Protein AF-A0A7Y8HSW9-F1 (afdb_monomer)

Foldseek 3Di:
DPDPQVLVVLLLVLLVLLLVLLVVLLVVLVVQPPDLLVLLLLLLLLLQLLLCCLPVPLLVVLCVCLDPPCCVVCVVPPVVGDDDPCSVVVSVSSSSNSSSVSSLLVVDPDPVVSVVVSNVVSVVSSVVSVVLVVVCVVPVSCNSVVSNVSSVVSNCCSVPPSVVSSVVSVCVVSSVNSSVVNVVVVVCSPVVDDPPPPDPPPPPPPPDD

Sequence (209 aa):
MDSLPASYISVVILAFLSGATTLIGVTLAIALGENPKGMAMGIGFSTGIMVLISLCEVVPESLRIAGLGATSLSAGLGSWTDSCPACPYIAIHNIPEEFAMAVPVVAIKNRALLFKAAILSGLAELAGDILGLMAVHLNPALNPFFMAFAAGTMVIVSFFELVPLARKYGRMGSFALGVAGSVLVYLTLHALIPHERSEIPWLFIPTAR

Solvent-accessible surface area (backbone atoms only — not comparable to full-atom values): 11178 Å² total; per-residue (Å²): 133,81,78,71,59,69,39,61,57,48,54,52,52,50,39,54,49,49,33,50,41,33,52,50,22,37,53,51,37,58,71,68,50,92,43,52,59,58,51,11,17,40,30,17,22,21,34,32,40,42,38,46,47,21,63,73,45,35,41,54,47,17,50,59,59,60,36,88,80,39,54,80,68,46,73,80,42,68,85,86,53,79,82,65,91,52,62,65,51,57,59,60,58,42,52,61,46,40,32,24,62,18,37,64,51,55,76,46,85,48,66,71,57,34,54,50,50,51,53,51,49,33,49,49,50,44,51,46,52,54,51,48,53,53,48,29,72,77,37,64,80,47,46,33,54,53,38,40,48,52,26,51,49,42,42,49,46,28,64,70,46,37,50,55,52,27,55,74,56,70,33,62,69,36,18,51,52,12,27,55,49,21,52,51,50,53,52,46,54,59,62,75,47,69,78,80,76,63,77,67,86,75,77,67,70,79,79,77,127

Mean predicted aligned error: 10.7 Å

Structure (mmCIF, N/CA/C/O backbone):
data_AF-A0A7Y8HSW9-F1
#
_entry.id   AF-A0A7Y8HSW9-F1
#
loop_
_atom_site.group_PDB
_atom_site.id
_atom_site.type_symbol
_atom_site.label_atom_id
_atom_site.label_alt_id
_atom_site.label_comp_id
_atom_site.label_asym_id
_atom_site.label_entity_id
_atom_site.label_seq_id
_atom_site.pdbx_PDB_ins_code
_atom_site.Cartn_x
_atom_site.Cartn_y
_atom_site.Cartn_z
_atom_site.occupancy
_atom_site.B_iso_or_equiv
_atom_site.auth_seq_id
_atom_site.auth_comp_id
_atom_site.auth_asym_id
_atom_site.auth_atom_id
_atom_site.pdbx_PDB_model_num
ATOM 1 N N . MET A 1 1 ? 32.300 14.548 -15.285 1.00 37.28 1 MET A N 1
ATOM 2 C CA . MET A 1 1 ? 31.260 14.195 -14.298 1.00 37.28 1 MET A CA 1
ATOM 3 C C . MET A 1 1 ? 30.023 13.931 -15.111 1.00 37.28 1 MET A C 1
ATOM 5 O O . MET A 1 1 ? 29.251 14.845 -15.371 1.00 37.28 1 MET A O 1
ATOM 9 N N . ASP A 1 2 ? 29.961 12.719 -15.644 1.00 36.94 2 ASP A N 1
ATOM 10 C CA . ASP A 1 2 ? 28.911 12.302 -16.557 1.00 36.94 2 ASP A CA 1
ATOM 11 C C . ASP A 1 2 ? 27.597 12.337 -15.785 1.00 36.94 2 ASP A C 1
ATOM 13 O O . ASP A 1 2 ? 27.491 11.788 -14.687 1.00 36.94 2 ASP A O 1
ATOM 17 N N . SER A 1 3 ? 26.645 13.106 -16.302 1.00 39.00 3 SER A N 1
ATOM 18 C CA . SER A 1 3 ? 25.326 13.275 -15.716 1.00 39.00 3 SER A CA 1
ATOM 19 C C . SER A 1 3 ? 24.698 11.901 -15.515 1.00 39.00 3 SER A C 1
ATOM 21 O O . SER A 1 3 ? 24.340 11.245 -16.495 1.00 39.00 3 SER A O 1
ATOM 23 N N . LEU A 1 4 ? 24.569 11.469 -14.256 1.00 44.47 4 LEU A N 1
ATOM 24 C CA . LEU A 1 4 ? 23.668 10.376 -13.900 1.00 44.47 4 LEU A CA 1
ATOM 25 C C . LEU A 1 4 ? 22.327 10.670 -14.589 1.00 44.47 4 LEU A C 1
ATOM 27 O O . LEU A 1 4 ? 21.855 11.809 -14.483 1.00 44.47 4 LEU A O 1
ATOM 31 N N . PRO A 1 5 ? 21.750 9.718 -15.342 1.00 56.69 5 PRO A N 1
ATOM 32 C CA . PRO A 1 5 ? 20.534 9.995 -16.088 1.00 56.69 5 PRO A CA 1
ATOM 33 C C . PRO A 1 5 ? 19.469 10.492 -15.107 1.00 56.69 5 PRO A C 1
ATOM 35 O O . PRO A 1 5 ? 19.365 9.984 -13.987 1.00 56.69 5 PRO A O 1
ATOM 38 N N . ALA A 1 6 ? 18.744 11.545 -15.499 1.00 53.59 6 ALA A N 1
ATOM 39 C CA . ALA A 1 6 ? 17.868 12.339 -14.628 1.00 53.59 6 ALA A CA 1
ATOM 40 C C . ALA A 1 6 ? 16.881 11.496 -13.795 1.00 53.59 6 ALA A C 1
ATOM 42 O O . ALA A 1 6 ? 16.470 11.900 -12.710 1.00 53.59 6 ALA A O 1
ATOM 43 N N . SER A 1 7 ? 16.586 10.286 -14.257 1.00 55.84 7 SER A N 1
ATOM 44 C CA . SER A 1 7 ? 15.800 9.263 -13.582 1.00 55.84 7 SER A CA 1
ATOM 45 C C . SER A 1 7 ? 16.305 8.789 -12.232 1.00 55.84 7 SER A C 1
ATOM 47 O O . SER A 1 7 ? 15.498 8.614 -11.324 1.00 55.84 7 SER A O 1
ATOM 49 N N . TYR A 1 8 ? 17.612 8.591 -12.060 1.00 63.50 8 TYR A N 1
ATOM 50 C CA . TYR A 1 8 ? 18.157 8.135 -10.776 1.00 63.50 8 TYR A CA 1
ATOM 51 C C . TYR A 1 8 ? 17.933 9.190 -9.699 1.00 63.50 8 TYR A C 1
ATOM 53 O O . TYR A 1 8 ? 17.587 8.875 -8.565 1.00 63.50 8 TYR A O 1
ATOM 61 N N . ILE A 1 9 ? 18.079 10.456 -10.085 1.00 63.38 9 ILE A N 1
ATOM 62 C CA . ILE A 1 9 ? 17.838 11.598 -9.210 1.00 63.38 9 ILE A CA 1
ATOM 63 C C . ILE A 1 9 ? 16.349 11.669 -8.845 1.00 63.38 9 ILE A C 1
ATOM 65 O O . ILE A 1 9 ? 16.029 11.881 -7.679 1.00 63.38 9 ILE A O 1
ATOM 69 N N . SER A 1 10 ? 15.437 11.433 -9.796 1.00 62.69 10 SER A N 1
ATOM 70 C CA . SER A 1 10 ? 13.990 11.422 -9.536 1.00 62.69 10 SER A CA 1
ATOM 71 C C . SER A 1 10 ? 13.568 10.329 -8.556 1.00 62.69 10 SER A C 1
ATOM 73 O O . SER A 1 10 ? 12.845 10.630 -7.613 1.00 62.69 10 SER A O 1
ATOM 75 N N . VAL A 1 11 ? 14.042 9.091 -8.734 1.00 66.44 11 VAL A N 1
ATOM 76 C CA . VAL A 1 11 ? 13.709 7.969 -7.837 1.00 66.44 11 VAL A CA 1
ATOM 77 C C . VAL A 1 11 ? 14.213 8.244 -6.427 1.00 66.44 11 VAL A C 1
ATOM 79 O O . VAL A 1 11 ? 13.468 8.095 -5.469 1.00 66.44 11 VAL A O 1
ATOM 82 N N . VAL A 1 12 ? 15.444 8.741 -6.292 1.00 69.25 12 VAL A N 1
ATOM 83 C CA . VAL A 1 12 ? 15.994 9.102 -4.981 1.00 69.25 12 VAL A CA 1
ATOM 84 C C . VAL A 1 12 ? 15.169 10.217 -4.328 1.00 69.25 12 VAL A C 1
ATOM 86 O O . VAL A 1 12 ? 14.818 10.100 -3.159 1.00 69.25 12 VAL A O 1
ATOM 89 N N . ILE A 1 13 ? 14.807 11.274 -5.064 1.00 71.00 13 ILE A N 1
ATOM 90 C CA . ILE A 1 13 ? 13.971 12.366 -4.533 1.00 71.00 13 ILE A CA 1
ATOM 91 C C . ILE A 1 13 ? 12.590 11.856 -4.102 1.00 71.00 13 ILE A C 1
ATOM 93 O O . ILE A 1 13 ? 12.133 12.219 -3.019 1.00 71.00 13 ILE A O 1
ATOM 97 N N . LEU A 1 14 ? 11.939 11.023 -4.918 1.00 68.62 14 LEU A N 1
ATOM 98 C CA . LEU A 1 14 ? 10.636 10.434 -4.600 1.00 68.62 14 LEU A CA 1
ATOM 99 C C . LEU A 1 14 ? 10.714 9.538 -3.367 1.00 68.62 14 LEU A C 1
ATOM 101 O O . LEU A 1 14 ? 9.862 9.648 -2.495 1.00 68.62 14 LEU A O 1
ATOM 105 N N . ALA A 1 15 ? 11.767 8.741 -3.238 1.00 71.56 15 ALA A N 1
ATOM 106 C CA . ALA A 1 15 ? 11.949 7.856 -2.099 1.00 71.56 15 ALA A CA 1
ATOM 107 C C . ALA A 1 15 ? 12.229 8.639 -0.797 1.00 71.56 15 ALA A C 1
ATOM 109 O O . ALA A 1 15 ? 11.706 8.312 0.269 1.00 71.56 15 ALA A O 1
ATOM 110 N N . PHE A 1 16 ? 12.974 9.751 -0.873 1.00 78.50 16 PHE A N 1
ATOM 111 C CA . PHE A 1 16 ? 13.108 10.687 0.252 1.00 78.50 16 PHE A CA 1
ATOM 112 C C . PHE A 1 16 ? 11.780 11.372 0.604 1.00 78.50 16 PHE A C 1
ATOM 114 O O . PHE A 1 16 ? 11.480 11.554 1.788 1.00 78.50 16 PHE A O 1
ATOM 121 N N . LEU A 1 17 ? 10.986 11.754 -0.400 1.00 75.94 17 LEU A N 1
ATOM 122 C CA . LEU A 1 17 ? 9.669 12.355 -0.199 1.00 75.94 17 LEU A CA 1
ATOM 123 C C . LEU A 1 17 ? 8.703 11.351 0.448 1.00 75.94 17 LEU A C 1
ATOM 125 O O . LEU A 1 17 ? 8.051 11.700 1.431 1.00 75.94 17 LEU A O 1
ATOM 129 N N . SER A 1 18 ? 8.683 10.105 -0.025 1.00 72.62 18 SER A N 1
ATOM 130 C CA . SER A 1 18 ? 7.893 9.013 0.546 1.00 72.62 18 SER A CA 1
ATOM 131 C C . SER A 1 18 ? 8.267 8.758 2.009 1.00 72.62 18 SER A C 1
ATOM 133 O O . SER A 1 18 ? 7.419 8.833 2.905 1.00 72.62 18 SER A O 1
ATOM 135 N N . GLY A 1 19 ? 9.566 8.634 2.309 1.00 76.69 19 GLY A N 1
ATOM 136 C CA . GLY A 1 19 ? 10.045 8.489 3.685 1.00 76.69 19 GLY A CA 1
ATOM 137 C C . GLY A 1 19 ? 9.612 9.644 4.602 1.00 76.69 19 GLY A C 1
ATOM 138 O O . GLY A 1 19 ? 9.241 9.420 5.759 1.00 76.69 19 GLY A O 1
ATOM 139 N N . ALA A 1 20 ? 9.588 10.881 4.094 1.00 80.88 20 ALA A N 1
ATOM 140 C CA . ALA A 1 20 ? 9.074 12.031 4.838 1.00 80.88 20 ALA A CA 1
ATOM 141 C C . ALA A 1 20 ? 7.555 11.944 5.071 1.00 80.88 20 ALA A C 1
ATOM 143 O O . ALA A 1 20 ? 7.089 12.229 6.179 1.00 80.88 20 ALA A O 1
ATOM 144 N N . THR A 1 21 ? 6.780 11.518 4.071 1.00 79.06 21 THR A N 1
ATOM 145 C CA . THR A 1 21 ? 5.322 11.361 4.197 1.00 79.06 21 THR A CA 1
ATOM 146 C C . THR A 1 21 ? 4.946 10.268 5.194 1.00 79.06 21 THR A C 1
ATOM 148 O O . THR A 1 21 ? 4.040 10.487 5.996 1.00 79.06 21 THR A O 1
ATOM 151 N N . THR A 1 22 ? 5.708 9.173 5.271 1.00 81.00 22 THR A N 1
ATOM 152 C CA . THR A 1 22 ? 5.534 8.125 6.290 1.00 81.00 22 THR A CA 1
ATOM 153 C C . THR A 1 22 ? 5.709 8.686 7.705 1.00 81.00 22 THR A C 1
ATOM 155 O O . THR A 1 22 ? 4.892 8.430 8.592 1.00 81.00 22 THR A O 1
ATOM 158 N N . LEU A 1 23 ? 6.730 9.519 7.938 1.00 81.69 23 LEU A N 1
ATOM 159 C CA . LEU A 1 23 ? 6.942 10.159 9.244 1.00 81.69 23 LEU A CA 1
ATOM 160 C C . LEU A 1 23 ? 5.816 11.140 9.603 1.00 81.69 23 LEU A C 1
ATOM 162 O O . LEU A 1 23 ? 5.374 11.188 10.758 1.00 81.69 23 LEU A O 1
ATOM 166 N N . ILE A 1 24 ? 5.330 11.907 8.623 1.00 81.44 24 ILE A N 1
ATOM 167 C CA . ILE A 1 24 ? 4.185 12.811 8.795 1.00 81.44 24 ILE A CA 1
ATOM 168 C C . ILE A 1 24 ? 2.922 12.005 9.110 1.00 81.44 24 ILE A C 1
ATOM 170 O O . ILE A 1 24 ? 2.213 12.332 10.063 1.00 81.44 24 ILE A O 1
ATOM 174 N N . GLY A 1 25 ? 2.675 10.925 8.369 1.00 78.31 25 GLY A N 1
ATOM 175 C CA . GLY A 1 25 ? 1.542 10.031 8.566 1.00 78.31 25 GLY A CA 1
ATOM 176 C C . GLY A 1 25 ? 1.540 9.431 9.962 1.00 78.31 25 GLY A C 1
ATOM 177 O O . GLY A 1 25 ? 0.528 9.496 10.652 1.00 78.31 25 GLY A 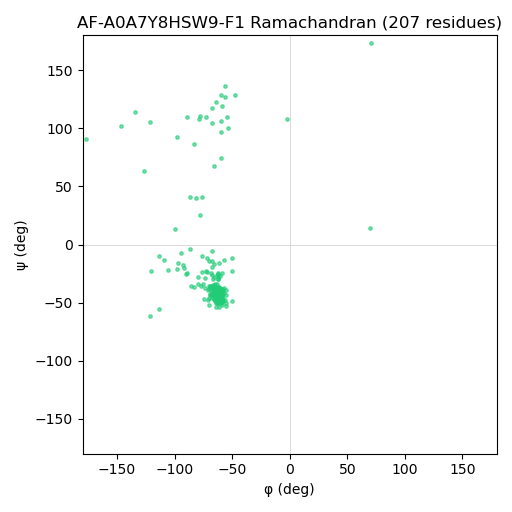O 1
ATOM 178 N N . VAL A 1 26 ? 2.692 8.959 10.442 1.00 78.38 26 VAL A N 1
ATOM 179 C CA . VAL A 1 26 ? 2.832 8.416 11.799 1.00 78.38 26 VAL A CA 1
ATOM 180 C C . VAL A 1 26 ? 2.581 9.494 12.853 1.00 78.38 26 VAL A C 1
ATOM 182 O O . VAL A 1 26 ? 1.874 9.250 13.830 1.00 78.38 26 VAL A O 1
ATOM 185 N N . THR A 1 27 ? 3.089 10.709 12.647 1.00 79.56 27 THR A N 1
ATOM 186 C CA . THR A 1 27 ? 2.855 11.835 13.564 1.00 79.56 27 THR A CA 1
ATOM 187 C C . THR A 1 27 ? 1.370 12.203 13.638 1.00 79.56 27 THR A C 1
ATOM 189 O O . THR A 1 27 ? 0.830 12.387 14.732 1.00 79.56 27 THR A O 1
ATOM 192 N N . LEU A 1 28 ? 0.683 12.257 12.495 1.00 75.06 28 LEU A N 1
ATOM 193 C CA . LEU A 1 28 ? -0.753 12.532 12.437 1.00 75.06 28 LEU A CA 1
ATOM 194 C C . LEU A 1 28 ? -1.572 11.383 13.037 1.00 75.06 28 LEU A C 1
ATOM 196 O O . LEU A 1 28 ? -2.554 11.618 13.739 1.00 75.06 28 LEU A O 1
ATOM 200 N N . ALA A 1 29 ? -1.141 10.143 12.827 1.00 71.81 29 ALA A N 1
ATOM 201 C CA . ALA A 1 29 ? -1.796 8.968 13.372 1.00 71.81 29 ALA A CA 1
ATOM 202 C C . ALA A 1 29 ? -1.684 8.919 14.913 1.00 71.81 29 ALA A C 1
ATOM 204 O O . ALA A 1 29 ? -2.659 8.582 15.584 1.00 71.81 29 ALA A O 1
ATOM 205 N N . ILE A 1 30 ? -0.568 9.373 15.502 1.00 74.50 30 ILE A N 1
ATOM 206 C CA . ILE A 1 30 ? -0.465 9.609 16.957 1.00 74.50 30 ILE A CA 1
ATOM 207 C C . ILE A 1 30 ? -1.445 10.706 17.405 1.00 74.50 30 ILE A C 1
ATOM 209 O O . ILE A 1 30 ? -2.076 10.574 18.457 1.00 74.50 30 ILE A O 1
ATOM 213 N N . ALA A 1 31 ? -1.584 11.786 16.627 1.00 70.56 31 ALA A N 1
ATOM 214 C CA . ALA A 1 31 ? -2.476 12.901 16.953 1.00 70.56 31 ALA A CA 1
ATOM 215 C C . ALA A 1 31 ? -3.968 12.514 16.916 1.00 70.56 31 ALA A C 1
ATOM 217 O O . ALA A 1 31 ? -4.756 13.060 17.686 1.00 70.56 31 ALA A O 1
ATOM 218 N N . LEU A 1 32 ? -4.350 11.540 16.081 1.00 67.44 32 LEU A N 1
ATOM 219 C CA . LEU A 1 32 ? -5.717 11.005 15.989 1.00 67.44 32 LEU A CA 1
ATOM 220 C C . LEU A 1 32 ? -6.164 10.233 17.251 1.00 67.44 32 LEU A C 1
ATOM 222 O O . LEU A 1 32 ? -7.364 10.026 17.452 1.00 67.44 32 LEU A O 1
ATOM 226 N N . GLY A 1 33 ? -5.228 9.880 18.140 1.00 66.00 33 GLY A N 1
ATOM 227 C CA . GLY A 1 33 ? -5.503 9.288 19.449 1.00 66.00 33 GLY A CA 1
ATOM 228 C C . GLY A 1 33 ? -6.031 7.848 19.399 1.00 66.00 33 GLY A C 1
ATOM 229 O O . GLY A 1 33 ? -6.338 7.295 18.348 1.00 66.00 33 GLY A O 1
ATOM 230 N N . GLU A 1 34 ? -6.171 7.212 20.564 1.00 71.25 34 GLU A N 1
ATOM 231 C CA . GLU A 1 34 ? -6.526 5.784 20.691 1.00 71.25 34 GLU A CA 1
ATOM 232 C C . GLU A 1 34 ? -8.025 5.478 20.466 1.00 71.25 34 GLU A C 1
ATOM 234 O O . GLU A 1 34 ? -8.555 4.493 20.986 1.00 71.25 34 GLU A O 1
ATOM 239 N N . ASN A 1 35 ? -8.761 6.307 19.714 1.00 82.50 35 ASN A N 1
ATOM 240 C CA . ASN A 1 35 ? -10.192 6.078 19.518 1.00 82.50 35 ASN A CA 1
ATOM 241 C C . ASN A 1 35 ? -10.415 4.796 18.692 1.00 82.50 35 ASN A C 1
ATOM 243 O O . ASN A 1 35 ? -10.064 4.764 17.510 1.00 82.50 35 ASN A O 1
ATOM 247 N N . PRO A 1 36 ? -11.080 3.758 19.239 1.00 82.62 36 PRO A N 1
ATOM 248 C CA . PRO A 1 36 ? -11.267 2.495 18.530 1.00 82.62 36 PRO A CA 1
ATOM 249 C C . PRO A 1 36 ? -12.095 2.649 17.246 1.00 82.62 36 PRO A C 1
ATOM 251 O O . PRO A 1 36 ? -11.934 1.857 16.321 1.00 82.62 36 PRO A O 1
ATOM 254 N N . LYS A 1 37 ? -12.976 3.661 17.161 1.00 85.31 37 LYS A N 1
ATOM 255 C CA . LYS A 1 37 ? -13.695 3.988 15.915 1.00 85.31 37 LYS A CA 1
ATOM 256 C C . LYS A 1 37 ? -12.739 4.523 14.850 1.00 85.31 37 LYS A C 1
ATOM 258 O O . LYS A 1 37 ? -12.812 4.080 13.710 1.00 85.31 37 LYS A O 1
ATOM 263 N N . GLY A 1 38 ? -11.865 5.453 15.239 1.00 83.31 38 GLY A N 1
ATOM 264 C CA . GLY A 1 38 ? -10.887 6.079 14.350 1.00 83.31 38 GLY A CA 1
ATOM 265 C C . GLY A 1 38 ? -9.868 5.070 13.832 1.00 83.31 38 GLY A C 1
ATOM 266 O O . GLY A 1 38 ? -9.636 5.013 12.632 1.00 83.31 38 GLY A O 1
ATOM 267 N N . MET A 1 39 ? -9.368 4.193 14.708 1.00 84.38 39 MET A N 1
ATOM 268 C CA . MET A 1 39 ? -8.447 3.118 14.324 1.00 84.38 39 MET A CA 1
ATOM 269 C C . MET A 1 39 ? -9.077 2.151 13.326 1.00 84.38 39 MET A C 1
ATOM 271 O O . MET A 1 39 ? -8.509 1.905 12.268 1.00 84.38 39 MET A O 1
ATOM 275 N N . ALA A 1 40 ? -10.279 1.641 13.614 1.00 88.56 40 ALA A N 1
ATOM 276 C CA . ALA A 1 40 ? -10.962 0.738 12.691 1.00 88.56 40 ALA A CA 1
ATOM 277 C C . ALA A 1 40 ? -11.233 1.406 11.333 1.00 88.56 40 ALA A C 1
ATOM 279 O O . ALA A 1 40 ? -11.051 0.770 10.298 1.00 88.56 40 ALA A O 1
ATOM 280 N N . MET A 1 41 ? -11.621 2.686 11.334 1.00 88.81 41 MET A N 1
ATOM 281 C CA . MET A 1 41 ? -11.841 3.460 10.112 1.00 88.81 41 MET A CA 1
ATOM 282 C C . MET A 1 41 ? -10.551 3.683 9.322 1.00 88.81 41 MET A C 1
ATOM 284 O O . MET A 1 41 ? -10.539 3.430 8.124 1.00 88.81 41 MET A O 1
ATOM 288 N N . GLY A 1 42 ? -9.459 4.096 9.960 1.00 87.38 42 GLY A N 1
ATOM 289 C CA . GLY A 1 42 ? -8.196 4.314 9.262 1.00 87.38 42 GLY A CA 1
ATOM 290 C C . GLY A 1 42 ? -7.564 3.010 8.752 1.00 87.38 42 GLY A C 1
ATOM 291 O O . GLY A 1 42 ? -7.050 2.986 7.641 1.00 87.38 42 GLY A O 1
ATOM 292 N N . ILE A 1 43 ? -7.686 1.897 9.489 1.00 89.38 43 ILE A N 1
ATOM 293 C CA . ILE A 1 43 ? -7.261 0.571 9.002 1.00 89.38 43 ILE A CA 1
ATOM 294 C C . ILE A 1 43 ? -8.095 0.159 7.780 1.00 89.38 43 ILE A C 1
ATOM 296 O O . ILE A 1 43 ? -7.551 -0.368 6.814 1.00 89.38 43 ILE A O 1
ATOM 300 N N . GLY A 1 44 ? -9.407 0.420 7.791 1.00 91.19 44 GLY A N 1
ATOM 301 C CA . GLY A 1 44 ? -10.275 0.176 6.636 1.00 91.19 44 GLY A CA 1
ATOM 302 C C . GLY A 1 44 ? -9.923 1.038 5.431 1.00 91.19 44 GLY A C 1
ATOM 303 O O . GLY A 1 44 ? -9.861 0.530 4.316 1.00 91.19 44 GLY A O 1
ATOM 304 N N . PHE A 1 45 ? -9.631 2.318 5.659 1.00 90.31 45 PHE A N 1
ATOM 305 C CA . PHE A 1 45 ? -9.158 3.226 4.618 1.00 90.31 45 PHE A CA 1
ATOM 306 C C . PHE A 1 45 ? -7.855 2.723 3.989 1.00 90.31 45 PHE A C 1
ATOM 308 O O . PHE A 1 45 ? -7.749 2.640 2.770 1.00 90.31 45 PHE A O 1
ATOM 315 N N . SER A 1 46 ? -6.913 2.298 4.829 1.00 89.12 46 SER A N 1
ATOM 316 C CA . SER A 1 46 ? -5.627 1.752 4.406 1.00 89.12 46 SER A CA 1
ATOM 317 C C . SER A 1 46 ? -5.758 0.475 3.587 1.00 89.12 46 SER A C 1
ATOM 319 O O . SER A 1 46 ? -5.284 0.406 2.456 1.00 89.12 46 SER A O 1
ATOM 321 N N . THR A 1 47 ? -6.527 -0.486 4.105 1.00 91.94 47 THR A N 1
ATOM 322 C CA . THR A 1 47 ? -6.832 -1.742 3.404 1.00 91.94 47 THR A CA 1
ATOM 323 C C . THR A 1 47 ? -7.441 -1.470 2.030 1.00 91.94 47 THR A C 1
ATOM 325 O O . THR A 1 47 ? -7.100 -2.129 1.053 1.00 91.94 47 THR A O 1
ATOM 328 N N . GLY A 1 48 ? -8.368 -0.514 1.948 1.00 91.69 48 GLY A N 1
ATOM 329 C CA . GLY A 1 48 ? -9.049 -0.202 0.702 1.00 91.69 48 GLY A CA 1
ATOM 330 C C . GLY A 1 48 ? -8.141 0.469 -0.329 1.00 91.69 48 GLY A C 1
ATOM 331 O O . GLY A 1 48 ? -8.124 0.008 -1.466 1.00 91.69 48 GLY A O 1
ATOM 332 N N . ILE A 1 49 ? -7.343 1.477 0.053 1.00 87.94 49 ILE A N 1
ATOM 333 C CA . ILE A 1 49 ? -6.380 2.125 -0.858 1.00 87.94 49 ILE A CA 1
ATOM 334 C C . ILE A 1 49 ? -5.363 1.110 -1.394 1.00 87.94 49 ILE A C 1
ATOM 336 O O . ILE A 1 49 ? -5.226 0.996 -2.609 1.00 87.94 49 ILE A O 1
ATOM 340 N N . MET A 1 50 ? -4.720 0.322 -0.523 1.00 89.25 50 MET A N 1
ATOM 341 C CA . MET A 1 50 ? -3.693 -0.645 -0.939 1.00 89.25 50 MET A CA 1
ATOM 342 C C . MET A 1 50 ? -4.248 -1.682 -1.924 1.00 89.25 50 MET A C 1
ATOM 344 O O . MET A 1 50 ? -3.616 -1.993 -2.933 1.00 89.25 50 MET A O 1
ATOM 348 N N . VAL A 1 51 ? -5.459 -2.197 -1.673 1.00 90.81 51 VAL A N 1
ATOM 349 C CA . VAL A 1 51 ? -6.114 -3.160 -2.573 1.00 90.81 51 VAL A CA 1
ATOM 350 C C . VAL A 1 51 ? -6.537 -2.505 -3.890 1.00 90.81 51 VAL A C 1
ATOM 352 O O . VAL A 1 51 ? -6.351 -3.111 -4.946 1.00 90.81 51 VAL A O 1
ATOM 355 N N . LEU A 1 52 ? -7.094 -1.291 -3.857 1.00 88.00 52 LEU A N 1
ATOM 356 C CA . LEU A 1 52 ? -7.525 -0.579 -5.065 1.00 88.00 52 LEU A CA 1
ATOM 357 C C . LEU A 1 52 ? -6.340 -0.248 -5.972 1.00 88.00 52 LEU A C 1
ATOM 359 O O . LEU A 1 52 ? -6.381 -0.600 -7.146 1.00 88.00 52 LEU A O 1
ATOM 363 N N . ILE A 1 53 ? -5.276 0.352 -5.432 1.00 82.62 53 ILE A N 1
ATOM 364 C CA . ILE A 1 53 ? -4.063 0.684 -6.194 1.00 82.62 53 ILE A CA 1
ATOM 365 C C . ILE A 1 53 ? -3.453 -0.589 -6.791 1.00 82.62 53 ILE A C 1
ATOM 367 O O . ILE A 1 53 ? -3.203 -0.661 -7.996 1.00 82.62 53 ILE A O 1
ATOM 371 N N . SER A 1 54 ? -3.311 -1.644 -5.983 1.00 84.19 54 SER A N 1
ATOM 372 C CA . SER A 1 54 ? -2.760 -2.921 -6.449 1.00 84.19 54 SER A CA 1
ATOM 373 C C . SER A 1 54 ? -3.535 -3.498 -7.635 1.00 84.19 54 SER A C 1
ATOM 375 O O . SER A 1 54 ? -2.936 -3.910 -8.627 1.00 84.19 54 SER A O 1
ATOM 377 N N . LEU A 1 55 ? -4.868 -3.540 -7.549 1.00 85.06 55 LEU A N 1
ATOM 378 C CA . LEU A 1 55 ? -5.706 -4.207 -8.549 1.00 85.06 55 LEU A CA 1
ATOM 379 C C . LEU A 1 55 ? -6.003 -3.343 -9.775 1.00 85.06 55 LEU A C 1
ATOM 381 O O . LEU A 1 55 ? -6.097 -3.876 -10.880 1.00 85.06 55 LEU A O 1
ATOM 385 N N . CYS A 1 56 ? -6.195 -2.040 -9.591 1.00 80.00 56 CYS A N 1
ATOM 386 C CA . CYS A 1 56 ? -6.599 -1.137 -10.664 1.00 80.00 56 CYS A CA 1
ATOM 387 C C . CYS A 1 56 ? -5.410 -0.537 -11.415 1.00 80.00 56 CYS A C 1
ATOM 389 O O . CYS A 1 56 ? -5.571 -0.175 -12.579 1.00 80.00 56 CYS A O 1
ATOM 391 N N . GLU A 1 57 ? -4.232 -0.458 -10.792 1.00 75.38 57 GLU A N 1
ATOM 392 C CA . GLU A 1 57 ? -3.074 0.230 -11.369 1.00 75.38 57 GLU A CA 1
ATOM 393 C C . GLU A 1 57 ? -1.877 -0.710 -11.514 1.00 75.38 57 GLU A C 1
ATOM 395 O O . GLU A 1 57 ? -1.455 -0.995 -12.637 1.00 75.38 57 GLU A O 1
ATOM 400 N N . VAL A 1 58 ? -1.371 -1.265 -10.408 1.00 78.62 58 VAL A N 1
ATOM 401 C CA . VAL A 1 58 ? -0.085 -1.987 -10.407 1.00 78.62 58 VAL A CA 1
ATOM 402 C C . VAL A 1 58 ? -0.167 -3.316 -11.168 1.00 78.62 58 VAL A C 1
ATOM 404 O O . VAL A 1 58 ? 0.710 -3.619 -11.980 1.00 78.62 58 VAL A O 1
ATOM 407 N N . VAL A 1 59 ? -1.233 -4.103 -10.975 1.00 79.50 59 VAL A N 1
ATOM 408 C CA . VAL A 1 59 ? -1.432 -5.367 -11.708 1.00 79.50 59 VAL A CA 1
ATOM 409 C C . VAL A 1 59 ? -1.608 -5.124 -13.217 1.00 79.50 59 VAL A C 1
ATOM 411 O O . VAL A 1 59 ? -0.843 -5.717 -13.986 1.00 79.50 59 VAL A O 1
ATOM 414 N N . PRO A 1 60 ? -2.537 -4.267 -13.687 1.00 76.06 60 PRO A N 1
ATOM 415 C CA . PRO A 1 60 ? -2.685 -3.981 -15.114 1.00 76.06 60 PRO A CA 1
ATOM 416 C C . PRO A 1 60 ? -1.409 -3.434 -15.753 1.00 76.06 60 PRO A C 1
ATOM 418 O O . PRO A 1 60 ? -1.064 -3.835 -16.866 1.00 76.06 60 PRO A O 1
ATOM 421 N N . GLU A 1 61 ? -0.677 -2.576 -15.043 1.00 73.12 61 GLU A N 1
ATOM 422 C CA . GLU A 1 61 ? 0.578 -2.013 -15.533 1.00 73.12 61 GLU A CA 1
ATOM 423 C C . GLU A 1 61 ? 1.668 -3.082 -15.658 1.00 73.12 61 GLU A C 1
ATOM 425 O O . GLU A 1 61 ? 2.344 -3.166 -16.686 1.00 73.12 61 GLU A O 1
ATOM 430 N N . SER A 1 62 ? 1.784 -3.977 -14.672 1.00 75.25 62 SER A N 1
ATOM 431 C CA . SER A 1 62 ? 2.727 -5.097 -14.734 1.00 75.25 62 SER A CA 1
ATOM 432 C C . SER A 1 62 ? 2.461 -6.004 -15.943 1.00 75.25 62 SER A C 1
ATOM 434 O O . SER A 1 62 ? 3.398 -6.393 -16.640 1.00 75.25 62 SER A O 1
ATOM 436 N N . LEU A 1 63 ? 1.188 -6.270 -16.262 1.00 74.81 63 LEU A N 1
ATOM 437 C CA . LEU A 1 63 ? 0.779 -7.066 -17.423 1.00 74.81 63 LEU A CA 1
ATOM 438 C C . LEU A 1 63 ? 1.027 -6.335 -18.745 1.00 74.81 63 LEU A C 1
ATOM 440 O O . LEU A 1 63 ? 1.451 -6.958 -19.720 1.00 74.81 63 LEU A O 1
ATOM 444 N N . ARG A 1 64 ? 0.800 -5.018 -18.785 1.00 70.88 64 ARG A N 1
ATOM 445 C CA . ARG A 1 64 ? 1.064 -4.179 -19.961 1.00 70.88 64 ARG A CA 1
ATOM 446 C C . ARG A 1 64 ? 2.547 -4.180 -20.328 1.00 70.88 64 ARG A C 1
ATOM 448 O O . ARG A 1 64 ? 2.877 -4.253 -21.508 1.00 70.88 64 ARG A O 1
ATOM 455 N N . ILE A 1 65 ? 3.423 -4.129 -19.324 1.00 66.88 65 ILE A N 1
ATOM 456 C CA . ILE A 1 65 ? 4.880 -4.167 -19.502 1.00 66.88 65 ILE A CA 1
ATOM 457 C C . ILE A 1 65 ? 5.366 -5.598 -19.803 1.00 66.88 65 ILE A C 1
ATOM 459 O O . ILE A 1 65 ? 6.282 -5.772 -20.603 1.00 66.88 65 ILE A O 1
ATOM 463 N N . ALA A 1 66 ? 4.752 -6.625 -19.202 1.00 70.81 66 ALA A N 1
ATOM 464 C CA . ALA A 1 66 ? 5.119 -8.032 -19.402 1.00 70.81 66 ALA A CA 1
ATOM 465 C C . ALA A 1 66 ? 4.643 -8.636 -20.740 1.00 70.81 66 ALA A C 1
ATOM 467 O O . ALA A 1 66 ? 5.212 -9.628 -21.198 1.00 70.81 66 ALA A O 1
ATOM 468 N N . GLY A 1 67 ? 3.591 -8.092 -21.365 1.00 65.94 67 GLY A N 1
ATOM 469 C CA . GLY A 1 67 ? 3.014 -8.621 -22.604 1.00 65.94 67 GLY A CA 1
ATOM 470 C C . GLY A 1 67 ? 4.006 -8.652 -23.779 1.00 65.94 67 GLY A C 1
ATOM 471 O O . GLY A 1 67 ? 4.595 -7.630 -24.129 1.00 65.94 67 GLY A O 1
ATOM 472 N N . LEU A 1 68 ? 4.129 -9.817 -24.436 1.00 52.94 68 LEU A N 1
ATOM 473 C CA . LEU A 1 68 ? 5.093 -10.159 -25.507 1.00 52.94 68 LEU A CA 1
ATOM 474 C C . LEU A 1 68 ? 5.209 -9.182 -26.707 1.00 52.94 68 LEU A C 1
ATOM 476 O O . LEU A 1 68 ? 6.123 -9.343 -27.508 1.00 52.94 68 LEU A O 1
ATOM 480 N N . GLY A 1 69 ? 4.312 -8.203 -26.872 1.00 49.81 69 GLY A N 1
ATOM 481 C CA . GLY A 1 69 ? 4.357 -7.214 -27.963 1.00 49.81 69 GLY A CA 1
ATOM 482 C C . GLY A 1 69 ? 5.006 -5.871 -27.602 1.00 49.81 69 GLY A C 1
ATOM 483 O O . GLY A 1 69 ? 5.357 -5.107 -28.497 1.00 49.81 69 GLY A O 1
ATOM 484 N N . ALA A 1 70 ? 5.179 -5.569 -26.312 1.00 50.25 70 ALA A N 1
ATOM 485 C CA . ALA A 1 70 ? 5.797 -4.320 -25.862 1.00 50.25 70 ALA A CA 1
ATOM 486 C C . ALA A 1 70 ? 7.319 -4.447 -25.708 1.00 50.25 70 ALA A C 1
ATOM 488 O O . ALA A 1 70 ? 8.033 -3.461 -25.855 1.00 50.25 70 ALA A O 1
ATOM 489 N N . THR A 1 71 ? 7.826 -5.661 -25.481 1.00 47.28 71 THR A N 1
ATOM 490 C CA . THR A 1 71 ? 9.218 -5.937 -25.096 1.00 47.28 71 THR A CA 1
ATOM 491 C C . THR A 1 71 ? 10.259 -5.627 -26.172 1.00 47.28 71 THR A C 1
ATOM 493 O O . THR A 1 71 ? 11.412 -5.416 -25.825 1.00 47.28 71 THR A O 1
ATOM 496 N N . SER A 1 72 ? 9.902 -5.524 -27.455 1.00 39.25 72 SER A N 1
ATOM 497 C CA . SER A 1 72 ? 10.844 -5.131 -28.520 1.00 39.25 72 SER A CA 1
ATOM 498 C C . SER A 1 72 ? 10.869 -3.627 -28.819 1.00 39.25 72 SER A C 1
ATOM 500 O O . SER A 1 72 ? 11.834 -3.146 -29.404 1.00 39.25 72 SER A O 1
ATOM 502 N N . LEU A 1 73 ? 9.845 -2.874 -28.406 1.00 40.81 73 LEU A N 1
ATOM 503 C CA . LEU A 1 73 ? 9.760 -1.418 -28.610 1.00 40.81 73 LEU A CA 1
ATOM 504 C C . LEU A 1 73 ? 10.014 -0.627 -27.316 1.00 40.81 73 LEU A C 1
ATOM 506 O O . LEU A 1 73 ? 10.450 0.517 -27.389 1.00 40.81 73 LEU A O 1
ATOM 510 N N . SER A 1 74 ? 9.827 -1.242 -26.141 1.00 42.19 74 SER A N 1
ATOM 511 C CA . SER A 1 74 ? 10.209 -0.673 -24.841 1.00 42.19 74 SER A CA 1
ATOM 512 C C . SER A 1 74 ? 11.618 -1.068 -24.389 1.00 42.19 74 SER A C 1
ATOM 514 O O . SER A 1 74 ? 12.218 -0.347 -23.605 1.00 42.19 74 SER A O 1
ATOM 516 N N . ALA A 1 75 ? 12.214 -2.149 -24.911 1.00 38.59 75 ALA A N 1
ATOM 517 C CA . ALA A 1 75 ? 13.607 -2.494 -24.588 1.00 38.59 75 ALA A CA 1
ATOM 518 C C . ALA A 1 75 ? 14.642 -1.525 -25.193 1.00 38.59 75 ALA A C 1
ATOM 520 O O . ALA A 1 75 ? 15.799 -1.537 -24.781 1.00 38.59 75 ALA A O 1
ATOM 521 N N . GLY A 1 76 ? 14.237 -0.679 -26.150 1.00 36.97 76 GLY A N 1
ATOM 522 C CA . GLY A 1 76 ? 15.072 0.389 -26.711 1.00 36.97 76 GLY A CA 1
ATOM 523 C C . GLY A 1 76 ? 14.888 1.759 -26.051 1.00 36.97 76 GLY A C 1
ATOM 524 O O . GLY A 1 76 ? 15.629 2.683 -26.371 1.00 36.97 76 GLY A O 1
ATOM 525 N N . LEU A 1 77 ? 13.913 1.913 -25.152 1.00 35.38 77 LEU A N 1
ATOM 526 C CA . LEU A 1 77 ? 13.577 3.187 -24.522 1.00 35.38 77 LEU A CA 1
ATOM 527 C C . LEU A 1 77 ? 13.396 2.953 -23.028 1.00 35.38 77 LEU A C 1
ATOM 529 O O . LEU A 1 77 ? 12.450 2.287 -22.619 1.00 35.38 77 LEU A O 1
ATOM 533 N N . GLY A 1 78 ? 14.277 3.529 -22.209 1.00 39.75 78 GLY A N 1
ATOM 534 C CA . GLY A 1 78 ? 14.113 3.621 -20.760 1.00 39.75 78 GLY A CA 1
ATOM 535 C C . GLY A 1 78 ? 12.845 4.397 -20.396 1.00 39.75 78 GLY A C 1
ATOM 536 O O . GLY A 1 78 ? 12.887 5.542 -19.969 1.00 39.75 78 GLY A O 1
ATOM 537 N N . SER A 1 79 ? 11.665 3.808 -20.559 1.00 39.78 79 SER A N 1
ATOM 538 C CA . SER A 1 79 ? 10.387 4.509 -20.418 1.00 39.78 79 SER A CA 1
ATOM 539 C C . SER A 1 79 ? 9.886 4.535 -18.971 1.00 39.78 79 SER A C 1
ATOM 541 O O . SER A 1 79 ? 8.699 4.362 -18.719 1.00 39.78 79 SER A O 1
ATOM 543 N N . TRP A 1 80 ? 10.805 4.758 -18.034 1.00 42.72 80 TRP A N 1
ATOM 544 C CA . TRP A 1 80 ? 10.534 5.458 -16.774 1.00 42.72 80 TRP A CA 1
ATOM 545 C C . TRP A 1 80 ? 11.280 6.801 -16.728 1.00 42.72 80 TRP A C 1
ATOM 547 O O . TRP A 1 80 ? 11.052 7.601 -15.826 1.00 42.72 80 TRP A O 1
ATOM 557 N N . THR A 1 81 ? 12.184 7.054 -17.685 1.00 37.41 81 THR A N 1
ATOM 558 C CA . THR A 1 81 ? 13.289 8.001 -17.515 1.00 37.41 81 THR A CA 1
ATOM 559 C C . THR A 1 81 ? 13.312 9.150 -18.512 1.00 37.41 81 THR A C 1
ATOM 561 O O . THR A 1 81 ? 13.842 10.198 -18.158 1.00 37.41 81 THR A O 1
ATOM 564 N N . ASP A 1 82 ? 12.700 9.021 -19.695 1.00 35.97 82 ASP A N 1
ATOM 565 C CA . ASP A 1 82 ? 13.020 9.976 -20.771 1.00 35.97 82 ASP A CA 1
ATOM 566 C C . ASP A 1 82 ? 11.920 10.981 -21.134 1.00 35.97 82 ASP A C 1
ATOM 568 O O . ASP A 1 82 ? 12.220 11.978 -21.780 1.00 35.97 82 ASP A O 1
ATOM 572 N N . SER A 1 83 ? 10.672 10.809 -20.691 1.00 33.38 83 SER A N 1
ATOM 573 C CA . SER A 1 83 ? 9.608 11.832 -20.771 1.00 33.38 83 SER A CA 1
ATOM 574 C C . SER A 1 83 ? 8.351 11.298 -20.095 1.00 33.38 83 SER A C 1
ATOM 576 O O . SER A 1 83 ? 7.544 10.638 -20.744 1.00 33.38 83 SER A O 1
ATOM 578 N N . CYS A 1 84 ? 8.171 11.535 -18.794 1.00 43.50 84 CYS A N 1
ATOM 579 C CA . CYS A 1 84 ? 6.947 11.106 -18.124 1.00 43.50 84 CYS A CA 1
ATOM 580 C C . CYS A 1 84 ? 6.210 12.295 -17.495 1.00 43.50 84 CYS A C 1
ATOM 582 O O . CYS A 1 84 ? 6.603 12.765 -16.426 1.00 43.50 84 CYS A O 1
ATOM 584 N N . PRO A 1 85 ? 5.094 12.740 -18.102 1.00 37.62 85 PRO A N 1
ATOM 585 C CA . PRO A 1 85 ? 4.110 13.581 -17.431 1.00 37.62 85 PRO A CA 1
ATOM 586 C C . PRO A 1 85 ? 3.554 12.928 -16.155 1.00 37.62 85 PRO A C 1
ATOM 588 O O . PRO A 1 85 ? 2.945 13.633 -15.366 1.00 37.62 85 PRO A O 1
ATOM 591 N N . ALA A 1 86 ? 3.776 11.620 -15.928 1.00 41.41 86 ALA A N 1
ATOM 592 C CA . ALA A 1 86 ? 3.252 10.854 -14.794 1.00 41.41 86 ALA A CA 1
ATOM 593 C C . ALA A 1 86 ? 4.106 10.889 -13.505 1.00 41.41 86 ALA A C 1
ATOM 595 O O . ALA A 1 86 ? 3.680 10.360 -12.482 1.00 41.41 86 ALA A O 1
ATOM 596 N N . CYS A 1 87 ? 5.284 11.525 -13.484 1.00 42.59 87 CYS A N 1
ATOM 597 C CA . CYS A 1 87 ? 6.082 11.644 -12.247 1.00 42.59 87 CYS A CA 1
ATOM 598 C C . CYS A 1 87 ? 5.357 12.380 -11.093 1.00 42.59 87 CYS A C 1
ATOM 600 O O . CYS A 1 87 ? 5.457 11.927 -9.953 1.00 42.59 87 CYS A O 1
ATOM 602 N N . PRO A 1 88 ? 4.572 13.449 -11.341 1.00 44.50 88 PRO A N 1
ATOM 603 C CA . PRO A 1 88 ? 3.667 14.006 -10.335 1.00 44.50 88 PRO A CA 1
ATOM 604 C C . PRO A 1 88 ? 2.581 13.016 -9.892 1.00 44.50 88 PRO A C 1
ATOM 606 O O . PRO A 1 88 ? 2.126 13.081 -8.758 1.00 44.50 88 PRO A O 1
ATOM 609 N N . TYR A 1 89 ? 2.169 12.097 -10.769 1.00 50.09 89 TYR A N 1
ATOM 610 C CA . TYR A 1 89 ? 1.039 11.196 -10.549 1.00 50.09 89 TYR A CA 1
ATOM 611 C C . TYR A 1 89 ? 1.417 10.105 -9.545 1.00 50.09 89 TYR A C 1
ATOM 613 O O . TYR A 1 89 ? 0.703 9.910 -8.568 1.00 50.09 89 TYR A O 1
ATOM 621 N N . ILE A 1 90 ? 2.584 9.473 -9.714 1.00 51.75 90 ILE A N 1
ATOM 622 C CA . ILE A 1 90 ? 3.102 8.481 -8.756 1.00 51.75 90 ILE A CA 1
ATOM 623 C C . ILE A 1 90 ? 3.298 9.134 -7.382 1.00 51.75 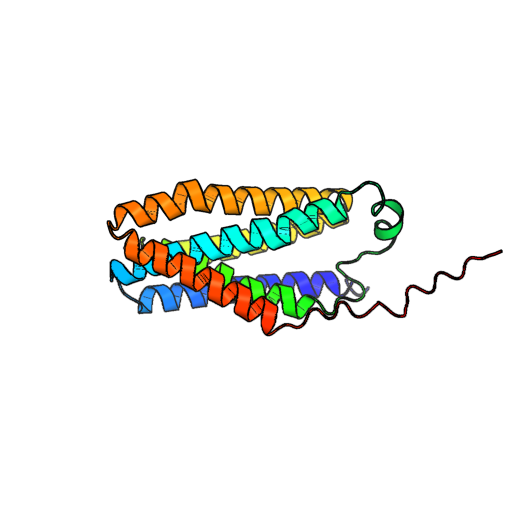90 ILE A C 1
ATOM 625 O O . ILE A 1 90 ? 2.825 8.612 -6.380 1.00 51.75 90 ILE A O 1
ATOM 629 N N . ALA A 1 91 ? 3.890 10.333 -7.339 1.00 53.84 91 ALA A N 1
ATOM 630 C CA . ALA A 1 91 ? 4.106 11.066 -6.092 1.00 53.84 91 ALA A CA 1
ATOM 631 C C . ALA A 1 91 ? 2.801 11.425 -5.353 1.00 53.84 91 ALA A C 1
ATOM 633 O O . ALA A 1 91 ? 2.765 11.410 -4.126 1.00 53.84 91 ALA A O 1
ATOM 634 N N . ILE A 1 92 ? 1.731 11.766 -6.082 1.00 58.41 92 ILE A N 1
ATOM 635 C CA . ILE A 1 92 ? 0.436 12.137 -5.490 1.00 58.41 92 ILE A CA 1
ATOM 636 C C . ILE A 1 92 ? -0.320 10.910 -4.967 1.00 58.41 92 ILE A C 1
ATOM 638 O O . ILE A 1 92 ? -1.017 11.030 -3.961 1.00 58.41 92 ILE A O 1
ATOM 642 N N . HIS A 1 93 ? -0.195 9.755 -5.624 1.00 59.09 93 HIS A N 1
ATOM 643 C CA . HIS A 1 93 ? -0.874 8.517 -5.223 1.00 59.09 93 HIS A CA 1
ATOM 644 C C . HIS A 1 93 ? -0.172 7.783 -4.072 1.00 59.09 93 HIS A C 1
ATOM 646 O O . HIS A 1 93 ? -0.860 7.154 -3.268 1.00 59.09 93 HIS A O 1
ATOM 652 N N . ASN A 1 94 ? 1.149 7.944 -3.945 1.00 70.88 94 ASN A N 1
ATOM 653 C CA . ASN A 1 94 ? 1.933 7.427 -2.822 1.00 70.88 94 ASN A CA 1
ATOM 654 C C . ASN A 1 94 ? 1.458 8.060 -1.498 1.00 70.88 94 ASN A C 1
ATOM 656 O O . ASN A 1 94 ? 1.087 7.364 -0.563 1.00 70.88 94 ASN A O 1
ATOM 660 N N . ILE A 1 95 ? 1.298 9.392 -1.441 1.00 67.56 95 ILE A N 1
ATOM 661 C CA . ILE A 1 95 ? 0.954 10.099 -0.188 1.00 67.56 95 ILE A CA 1
ATOM 662 C C . ILE A 1 95 ? -0.260 9.477 0.556 1.00 67.56 95 ILE A C 1
ATOM 664 O O . ILE A 1 95 ? -0.162 9.261 1.769 1.00 67.56 95 ILE A O 1
ATOM 668 N N . PRO A 1 96 ? -1.408 9.185 -0.099 1.00 68.62 96 PRO A N 1
ATOM 669 C CA . PRO A 1 96 ? -2.510 8.432 0.500 1.00 68.62 96 PRO A CA 1
ATOM 670 C C . PRO A 1 96 ? -2.147 7.028 0.995 1.00 68.62 96 PRO A C 1
ATOM 672 O O . PRO A 1 96 ? -2.685 6.623 2.026 1.00 68.62 96 PRO A O 1
ATOM 675 N N . GLU A 1 97 ? -1.294 6.295 0.276 1.00 72.00 97 GLU A N 1
ATOM 676 C CA . GLU A 1 97 ? -0.827 4.943 0.602 1.00 72.00 97 GLU A CA 1
ATOM 677 C C . GLU A 1 97 ? 0.103 4.942 1.824 1.00 72.00 97 GLU A C 1
ATOM 679 O O . GLU A 1 97 ? -0.185 4.252 2.806 1.00 72.00 97 GLU A O 1
ATOM 684 N N . GLU A 1 98 ? 1.145 5.776 1.849 1.00 76.19 98 GLU A N 1
ATOM 685 C CA . GLU A 1 98 ? 2.043 5.891 3.010 1.00 76.19 98 GLU A CA 1
ATOM 686 C C . GLU A 1 98 ? 1.302 6.389 4.251 1.00 76.19 98 GLU A C 1
ATOM 688 O O . GLU A 1 98 ? 1.510 5.903 5.371 1.00 76.19 98 GLU A O 1
ATOM 693 N N . PHE A 1 99 ? 0.379 7.334 4.063 1.00 71.62 99 PHE A N 1
ATOM 694 C CA . PHE A 1 99 ? -0.498 7.790 5.132 1.00 71.62 99 PHE A CA 1
ATOM 695 C C . PHE A 1 99 ? -1.373 6.649 5.669 1.00 71.62 99 PHE A C 1
ATOM 697 O O . PHE A 1 99 ? -1.523 6.482 6.883 1.00 71.62 99 PHE A O 1
ATOM 704 N N . ALA A 1 100 ? -1.928 5.838 4.772 1.00 71.06 100 ALA A N 1
ATOM 705 C CA . ALA A 1 100 ? -2.693 4.648 5.100 1.00 71.06 100 ALA A CA 1
ATOM 706 C C . ALA A 1 100 ? -1.857 3.610 5.868 1.00 71.06 100 ALA A C 1
ATOM 708 O O . ALA A 1 100 ? -2.339 3.041 6.854 1.00 71.06 100 ALA A O 1
ATOM 709 N N . MET A 1 101 ? -0.612 3.361 5.465 1.00 72.81 101 MET A N 1
ATOM 710 C CA . MET A 1 101 ? 0.289 2.414 6.132 1.00 72.81 101 MET A CA 1
ATOM 711 C C . MET A 1 101 ? 0.735 2.891 7.522 1.00 72.81 101 MET A C 1
ATOM 713 O O . MET A 1 101 ? 1.000 2.073 8.405 1.00 72.81 101 MET A O 1
ATOM 717 N N . ALA A 1 102 ? 0.728 4.200 7.778 1.00 76.69 102 ALA A N 1
ATOM 718 C CA . ALA A 1 102 ? 1.035 4.757 9.093 1.00 76.69 102 ALA A CA 1
ATOM 719 C C . ALA A 1 102 ? -0.059 4.515 10.153 1.00 76.69 102 ALA A C 1
ATOM 721 O O . ALA A 1 102 ? 0.229 4.508 11.352 1.00 76.69 102 ALA A O 1
ATOM 722 N N . VAL A 1 103 ? -1.314 4.294 9.752 1.00 76.69 103 VAL A N 1
ATOM 723 C CA . VAL A 1 103 ? -2.431 4.073 10.688 1.00 76.69 103 VAL A CA 1
ATOM 724 C C . VAL A 1 103 ? -2.252 2.831 11.579 1.00 76.69 103 VAL A C 1
ATOM 726 O O . VAL A 1 103 ? -2.350 2.968 12.803 1.00 76.69 103 VAL A O 1
ATOM 729 N N . PRO A 1 104 ? -2.005 1.615 11.048 1.00 73.88 104 PRO A N 1
ATOM 730 C CA . PRO A 1 104 ? -1.847 0.418 11.878 1.00 73.88 104 PRO A CA 1
ATOM 731 C C . PRO A 1 104 ? -0.646 0.499 12.832 1.00 73.88 104 PRO A C 1
ATOM 733 O O . PRO A 1 104 ? -0.672 -0.121 13.896 1.00 73.88 104 PRO A O 1
ATOM 736 N N . VAL A 1 105 ? 0.373 1.307 12.514 1.00 76.25 105 VAL A N 1
ATOM 737 C CA . VAL A 1 105 ? 1.562 1.518 13.359 1.00 76.25 105 VAL A CA 1
ATOM 738 C C . VAL A 1 105 ? 1.201 2.137 14.721 1.00 76.25 105 VAL A C 1
ATOM 740 O O . VAL A 1 105 ? 1.880 1.874 15.715 1.00 76.25 105 VAL A O 1
ATOM 743 N N . VAL A 1 106 ? 0.082 2.863 14.835 1.00 69.19 106 VAL A N 1
ATOM 744 C CA . VAL A 1 106 ? -0.394 3.430 16.116 1.00 69.19 106 VAL A CA 1
ATOM 745 C C . VAL A 1 106 ? -0.946 2.374 17.076 1.00 69.19 106 VAL A C 1
ATOM 747 O O . VAL A 1 106 ? -1.104 2.638 18.266 1.00 69.19 106 VAL A O 1
ATOM 750 N N . ALA A 1 107 ? -1.164 1.136 16.622 1.00 70.19 107 ALA A N 1
ATOM 751 C CA . ALA A 1 107 ? -1.445 0.023 17.529 1.00 70.19 107 ALA A CA 1
ATOM 752 C C . ALA A 1 107 ? -0.280 -0.247 18.511 1.00 70.19 107 ALA A C 1
ATOM 754 O O . ALA A 1 107 ? -0.460 -0.916 19.534 1.00 70.19 107 ALA A O 1
ATOM 755 N N . ILE A 1 108 ? 0.916 0.286 18.232 1.00 77.88 108 ILE A N 1
ATOM 756 C CA . ILE A 1 108 ? 2.087 0.208 19.102 1.00 77.88 108 ILE A CA 1
ATOM 757 C C . ILE A 1 108 ? 1.959 1.217 20.252 1.00 77.88 108 ILE A C 1
ATOM 759 O O . ILE A 1 108 ? 2.120 2.422 20.079 1.00 77.88 108 ILE A O 1
ATOM 763 N N . LYS A 1 109 ? 1.775 0.712 21.477 1.00 76.12 109 LYS A N 1
ATOM 764 C CA . LYS A 1 109 ? 1.641 1.548 22.688 1.00 76.12 109 LYS A CA 1
ATOM 765 C C . LYS A 1 109 ? 2.903 2.332 23.070 1.00 76.12 109 LYS A C 1
ATOM 767 O O . LYS A 1 109 ? 2.823 3.364 23.732 1.00 76.12 109 LYS A O 1
ATOM 772 N N . ASN A 1 110 ? 4.088 1.833 22.713 1.00 83.50 110 ASN A N 1
ATOM 773 C CA . ASN A 1 110 ? 5.351 2.473 23.077 1.00 83.50 110 ASN A CA 1
ATOM 774 C C . ASN A 1 110 ? 5.768 3.493 22.008 1.00 83.50 110 ASN A C 1
ATOM 776 O O . ASN A 1 110 ? 6.215 3.105 20.932 1.00 83.50 110 ASN A O 1
ATOM 780 N N . ARG A 1 111 ? 5.702 4.790 22.341 1.00 79.62 111 ARG A N 1
ATOM 781 C CA . ARG A 1 111 ? 6.049 5.898 21.430 1.00 79.62 111 ARG A CA 1
ATOM 782 C C . ARG A 1 111 ? 7.462 5.786 20.851 1.00 79.62 111 ARG A C 1
ATOM 784 O O . ARG A 1 111 ? 7.654 6.042 19.670 1.00 79.62 111 ARG A O 1
ATOM 791 N N . ALA A 1 112 ? 8.446 5.362 21.645 1.00 83.00 112 ALA A N 1
ATOM 792 C CA . ALA A 1 112 ? 9.817 5.200 21.161 1.00 83.00 112 ALA A CA 1
ATOM 793 C C . ALA A 1 112 ? 9.947 4.025 20.181 1.00 83.00 112 ALA A C 1
ATOM 795 O O . ALA A 1 112 ? 10.712 4.102 19.224 1.00 83.00 112 ALA A O 1
ATOM 796 N N . LEU A 1 113 ? 9.194 2.944 20.406 1.00 83.75 113 LEU A N 1
ATOM 797 C CA . LEU A 1 113 ? 9.156 1.799 19.494 1.00 83.75 113 LEU A CA 1
ATOM 798 C C . LEU A 1 113 ? 8.429 2.161 18.199 1.00 83.75 113 LEU A C 1
ATOM 800 O O . LEU A 1 113 ? 8.889 1.796 17.127 1.00 83.75 113 LEU A O 1
ATOM 804 N N . LEU A 1 114 ? 7.354 2.938 18.302 1.00 82.44 114 LEU A N 1
ATOM 805 C CA . LEU A 1 114 ? 6.585 3.451 17.177 1.00 82.44 114 LEU A CA 1
ATOM 806 C C . LEU A 1 114 ? 7.444 4.332 16.254 1.00 82.44 114 LEU A C 1
ATOM 808 O O . LEU A 1 114 ? 7.493 4.078 15.054 1.00 82.44 114 LEU A O 1
ATOM 812 N N . PHE A 1 115 ? 8.201 5.292 16.799 1.00 81.75 115 PHE A N 1
ATOM 813 C CA . PHE A 1 115 ? 9.128 6.101 15.993 1.00 81.75 115 PHE A CA 1
ATOM 814 C C . PHE A 1 115 ? 10.261 5.269 15.383 1.00 81.75 115 PHE A C 1
ATOM 816 O O . PHE A 1 115 ? 10.616 5.476 14.227 1.00 81.75 115 PHE A O 1
ATOM 823 N N . LYS A 1 116 ? 10.810 4.297 16.123 1.00 86.81 116 LYS A N 1
ATOM 824 C CA . LYS A 1 116 ? 11.820 3.378 15.575 1.00 86.81 116 LYS A CA 1
ATOM 825 C C . LYS A 1 116 ? 11.262 2.531 14.432 1.00 86.81 116 LYS A C 1
ATOM 827 O O . LYS A 1 116 ? 11.952 2.364 13.435 1.00 86.81 116 LYS A O 1
ATOM 832 N N . ALA A 1 117 ? 10.036 2.029 14.565 1.00 83.69 117 ALA A N 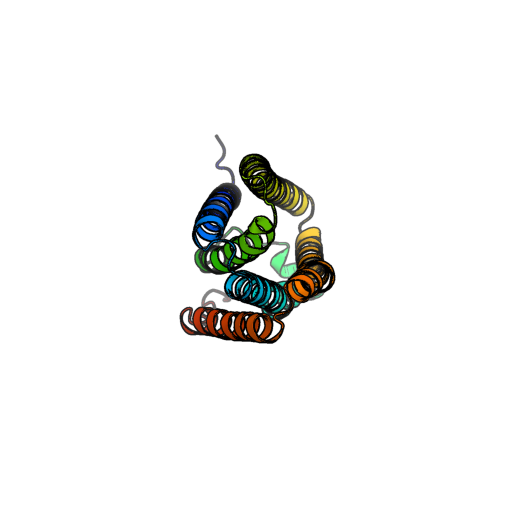1
ATOM 833 C CA . ALA A 1 117 ? 9.364 1.256 13.527 1.00 83.69 117 ALA A CA 1
ATOM 834 C C . ALA A 1 117 ? 9.098 2.110 12.279 1.00 83.69 117 ALA A C 1
ATOM 836 O O . ALA A 1 117 ? 9.386 1.662 11.177 1.00 83.69 117 ALA A O 1
ATOM 837 N N . ALA A 1 118 ? 8.646 3.355 12.454 1.00 82.19 118 ALA A N 1
ATOM 838 C CA . ALA A 1 118 ? 8.434 4.296 11.356 1.00 82.19 118 ALA A CA 1
ATOM 839 C C . ALA A 1 118 ? 9.729 4.601 10.587 1.00 82.19 118 ALA A C 1
ATOM 841 O O . ALA A 1 118 ? 9.758 4.521 9.363 1.00 82.19 118 ALA A O 1
ATOM 842 N N . ILE A 1 119 ? 10.820 4.888 11.308 1.00 84.25 119 ILE A N 1
ATOM 843 C CA . ILE A 1 119 ? 12.136 5.133 10.702 1.00 84.25 119 ILE A CA 1
ATOM 844 C C . ILE A 1 119 ? 12.639 3.881 9.978 1.00 84.25 119 ILE A C 1
ATOM 846 O O . ILE A 1 119 ? 13.151 3.980 8.868 1.00 84.25 119 ILE A O 1
ATOM 850 N N . LEU A 1 120 ? 12.486 2.702 10.585 1.00 86.50 120 LEU A N 1
ATOM 851 C CA . LEU A 1 120 ? 12.929 1.452 9.974 1.00 86.50 120 LEU A CA 1
ATOM 852 C C . LEU A 1 120 ? 12.111 1.103 8.721 1.00 86.50 120 LEU A C 1
ATOM 854 O O . LEU A 1 120 ? 12.689 0.621 7.755 1.00 86.50 120 LEU A O 1
ATOM 858 N N . SER A 1 121 ? 10.806 1.390 8.717 1.00 83.69 121 SER A N 1
ATOM 859 C CA . SER A 1 121 ? 9.931 1.213 7.551 1.00 83.69 121 SER A CA 1
ATOM 860 C C . SER A 1 121 ? 10.326 2.144 6.408 1.00 83.69 121 SER A C 1
ATOM 862 O O . SER A 1 121 ? 10.531 1.674 5.295 1.00 83.69 121 SER A O 1
ATOM 864 N N . GLY A 1 122 ? 10.528 3.437 6.689 1.00 81.75 122 GLY A N 1
ATOM 865 C CA . GLY A 1 122 ? 10.974 4.391 5.668 1.00 81.75 122 GLY A CA 1
ATOM 866 C C . GLY A 1 122 ? 12.362 4.056 5.106 1.00 81.75 122 GLY A C 1
ATOM 867 O O . GLY A 1 122 ? 12.613 4.227 3.919 1.00 81.75 122 GLY A O 1
ATOM 868 N N . LEU A 1 123 ? 13.267 3.516 5.931 1.00 85.25 123 LEU A N 1
ATOM 869 C CA . LEU A 1 123 ? 14.564 3.016 5.458 1.00 85.25 123 LEU A CA 1
ATOM 870 C C . LEU A 1 123 ? 14.439 1.740 4.617 1.00 85.25 123 LEU A C 1
ATOM 872 O O . LEU A 1 123 ? 15.219 1.562 3.684 1.00 85.25 123 LEU A O 1
ATOM 876 N N . ALA A 1 124 ? 13.499 0.851 4.947 1.00 87.19 124 ALA A N 1
ATOM 877 C CA . ALA A 1 124 ? 13.254 -0.368 4.181 1.00 87.19 124 ALA A CA 1
ATOM 878 C C . ALA A 1 124 ? 12.718 -0.051 2.779 1.00 87.19 124 ALA A C 1
ATOM 880 O O . ALA A 1 124 ? 13.163 -0.666 1.814 1.00 87.19 124 ALA A O 1
ATOM 881 N N . GLU A 1 125 ? 11.834 0.939 2.666 1.00 82.19 125 GLU A N 1
ATOM 882 C CA . GLU A 1 125 ? 11.339 1.454 1.387 1.00 82.19 125 GLU A CA 1
ATOM 883 C C . GLU A 1 125 ? 12.473 2.070 0.557 1.00 82.19 125 GLU A C 1
ATOM 885 O O . GLU A 1 125 ? 12.723 1.629 -0.562 1.00 82.19 125 GLU A O 1
ATOM 890 N N . LEU A 1 126 ? 13.267 2.970 1.154 1.00 83.19 126 LEU A N 1
ATOM 891 C CA . LEU A 1 126 ? 14.424 3.589 0.494 1.00 83.19 126 LEU A CA 1
ATOM 892 C C . LEU A 1 126 ? 15.433 2.543 -0.015 1.00 83.19 126 LEU A C 1
ATOM 894 O O . LEU A 1 126 ? 15.976 2.657 -1.114 1.00 83.19 126 LEU A O 1
ATOM 898 N N . ALA A 1 127 ? 15.695 1.508 0.788 1.00 86.81 127 ALA A N 1
ATOM 899 C CA . ALA A 1 127 ? 16.560 0.402 0.396 1.00 86.81 127 ALA A CA 1
ATOM 900 C C . ALA A 1 127 ? 15.941 -0.440 -0.732 1.00 86.81 127 ALA A C 1
ATOM 902 O O . ALA A 1 127 ? 16.659 -0.846 -1.648 1.00 86.81 127 ALA A O 1
ATOM 903 N N . GLY A 1 128 ? 14.629 -0.686 -0.677 1.00 84.94 128 GLY A N 1
ATOM 904 C CA . GLY A 1 128 ? 13.869 -1.384 -1.710 1.00 84.94 128 GLY A CA 1
ATOM 905 C C . GLY A 1 128 ? 13.940 -0.677 -3.061 1.00 84.94 128 GLY A C 1
ATOM 906 O O . GLY A 1 128 ? 14.286 -1.318 -4.052 1.00 84.94 128 GLY A O 1
ATOM 907 N N . ASP A 1 129 ? 13.730 0.638 -3.086 1.00 77.56 129 ASP A N 1
ATOM 908 C CA . ASP A 1 129 ? 13.785 1.455 -4.303 1.00 77.56 129 ASP A CA 1
ATOM 909 C C . ASP A 1 129 ? 15.171 1.443 -4.948 1.00 77.56 129 ASP A C 1
ATOM 911 O O . ASP A 1 129 ? 15.304 1.242 -6.156 1.00 77.56 129 ASP A O 1
ATOM 915 N N . ILE A 1 130 ? 16.231 1.596 -4.146 1.00 80.88 130 ILE A N 1
ATOM 916 C CA . ILE A 1 130 ? 17.614 1.562 -4.644 1.00 80.88 130 ILE A CA 1
ATOM 917 C C . ILE A 1 130 ? 17.949 0.181 -5.222 1.00 80.88 130 ILE A C 1
ATOM 919 O O . ILE A 1 130 ? 18.525 0.086 -6.310 1.00 80.88 130 ILE A O 1
ATOM 923 N N . LEU A 1 131 ? 17.591 -0.895 -4.514 1.00 85.00 131 LEU A N 1
ATOM 924 C CA . LEU A 1 131 ? 17.833 -2.264 -4.975 1.00 85.00 131 LEU A CA 1
ATOM 925 C C . LEU A 1 131 ? 17.021 -2.592 -6.232 1.00 85.00 131 LEU A C 1
ATOM 927 O O . LEU A 1 131 ? 17.565 -3.187 -7.164 1.00 85.00 131 LEU A O 1
ATOM 931 N N . GLY A 1 132 ? 15.754 -2.181 -6.279 1.00 80.81 132 GLY A N 1
ATOM 932 C CA . GLY A 1 132 ? 14.871 -2.351 -7.428 1.00 80.81 132 GLY A CA 1
ATOM 933 C C . GLY A 1 132 ? 15.401 -1.618 -8.655 1.00 80.81 132 GLY A C 1
ATOM 934 O O . GLY A 1 132 ? 15.554 -2.226 -9.713 1.00 80.81 132 GLY A O 1
ATOM 935 N N . LEU A 1 133 ? 15.789 -0.350 -8.501 1.00 73.38 133 LEU A N 1
ATOM 936 C CA . LEU A 1 133 ? 16.369 0.454 -9.576 1.00 73.38 133 LEU A CA 1
ATOM 937 C C . LEU A 1 133 ? 17.670 -0.157 -10.108 1.00 73.38 133 LEU A C 1
ATOM 939 O O . LEU A 1 133 ? 17.860 -0.255 -11.321 1.00 73.38 133 LEU A O 1
ATOM 943 N N . MET A 1 134 ? 18.556 -0.606 -9.216 1.00 80.19 134 MET A N 1
ATOM 944 C CA . MET A 1 134 ? 19.798 -1.275 -9.605 1.00 80.19 134 MET A CA 1
ATOM 945 C C . MET A 1 134 ? 19.516 -2.584 -10.355 1.00 80.19 134 MET A C 1
ATOM 947 O O . MET A 1 134 ? 20.134 -2.845 -11.384 1.00 80.19 134 MET A O 1
ATOM 951 N N . ALA A 1 135 ? 18.567 -3.393 -9.887 1.00 79.38 135 ALA A N 1
ATOM 952 C CA . ALA A 1 135 ? 18.203 -4.646 -10.537 1.00 79.38 135 ALA A CA 1
ATOM 953 C C . ALA A 1 135 ? 17.563 -4.424 -11.919 1.00 79.38 135 ALA A C 1
ATOM 955 O O . ALA A 1 135 ? 17.942 -5.095 -12.879 1.00 79.38 135 ALA A O 1
ATOM 956 N N . VAL A 1 136 ? 16.657 -3.452 -12.050 1.00 74.31 136 VAL A N 1
ATOM 957 C CA . VAL A 1 136 ? 16.038 -3.079 -13.335 1.00 74.31 136 VAL A CA 1
ATOM 958 C C . VAL A 1 136 ? 17.070 -2.510 -14.307 1.00 74.31 136 VAL A C 1
ATOM 960 O O . VAL A 1 136 ? 16.987 -2.779 -15.503 1.00 74.31 136 VAL A O 1
ATOM 963 N N . HIS A 1 137 ? 18.079 -1.787 -13.814 1.00 73.19 137 HIS A N 1
ATOM 964 C CA . HIS A 1 137 ? 19.180 -1.316 -14.652 1.00 73.19 137 HIS A CA 1
ATOM 965 C C . HIS A 1 137 ? 20.000 -2.468 -15.248 1.00 73.19 137 HIS A C 1
ATOM 967 O O . HIS A 1 137 ? 20.401 -2.402 -16.407 1.00 73.19 137 HIS A O 1
ATOM 973 N N . LEU A 1 138 ? 20.231 -3.533 -14.474 1.00 77.12 138 LEU A N 1
ATOM 974 C CA . LEU A 1 138 ? 20.946 -4.721 -14.947 1.00 77.12 138 LEU A CA 1
ATOM 975 C C . LEU A 1 138 ? 20.096 -5.569 -15.900 1.00 77.12 138 LEU A C 1
ATOM 977 O O . LEU A 1 138 ? 20.622 -6.138 -16.855 1.00 77.12 138 LEU A O 1
ATOM 981 N N . ASN A 1 139 ? 18.794 -5.683 -15.634 1.00 76.50 139 ASN A N 1
ATOM 982 C CA . ASN A 1 139 ? 17.867 -6.429 -16.472 1.00 76.50 139 ASN A CA 1
ATOM 983 C C . ASN A 1 139 ? 16.472 -5.772 -16.473 1.00 76.50 139 ASN A C 1
ATOM 985 O O . ASN A 1 139 ? 15.683 -6.008 -15.551 1.00 76.50 139 ASN A O 1
ATOM 989 N N . PRO A 1 140 ? 16.119 -5.023 -17.536 1.00 73.56 140 PRO A N 1
ATOM 990 C CA . PRO A 1 140 ? 14.826 -4.346 -17.642 1.00 73.56 140 PRO A CA 1
ATOM 991 C C . PRO A 1 140 ? 13.616 -5.284 -17.566 1.00 73.56 140 PRO A C 1
ATOM 993 O O . PRO A 1 140 ? 12.536 -4.865 -17.149 1.00 73.56 140 PRO A O 1
ATOM 996 N N . ALA A 1 141 ? 13.787 -6.566 -17.908 1.00 76.44 141 ALA A N 1
ATOM 997 C CA . ALA A 1 141 ? 12.718 -7.554 -17.815 1.00 76.44 141 ALA A CA 1
ATOM 998 C C . ALA A 1 141 ? 12.283 -7.829 -16.367 1.00 76.44 141 ALA A C 1
ATOM 1000 O O . ALA A 1 141 ? 11.199 -8.366 -16.175 1.00 76.44 141 ALA A O 1
ATOM 1001 N N . LEU A 1 142 ? 13.078 -7.449 -15.357 1.00 77.31 142 LEU A N 1
ATOM 1002 C CA . LEU A 1 142 ? 12.728 -7.598 -13.940 1.00 77.31 142 LEU A CA 1
ATOM 1003 C C . LEU A 1 142 ? 11.653 -6.611 -13.473 1.00 77.31 142 LEU A C 1
ATOM 1005 O O . LEU A 1 142 ? 10.949 -6.895 -12.509 1.00 77.31 142 LEU A O 1
ATOM 1009 N N . ASN A 1 143 ? 11.485 -5.482 -14.163 1.00 73.25 143 ASN A N 1
ATOM 1010 C CA . ASN A 1 143 ? 10.535 -4.444 -13.773 1.00 73.25 143 ASN A CA 1
ATOM 1011 C C . ASN A 1 143 ? 9.081 -4.947 -13.605 1.00 73.25 143 ASN A C 1
ATOM 1013 O O . ASN A 1 143 ? 8.512 -4.762 -12.529 1.00 73.25 143 ASN A O 1
ATOM 1017 N N . PRO A 1 144 ? 8.464 -5.634 -14.592 1.00 76.75 144 PRO A N 1
ATOM 1018 C CA . PRO A 1 144 ? 7.117 -6.177 -14.414 1.00 76.75 144 PRO A CA 1
ATOM 1019 C C . PRO A 1 144 ? 7.031 -7.231 -13.300 1.00 76.75 144 PRO A C 1
ATOM 1021 O O . PRO A 1 144 ? 5.990 -7.335 -12.656 1.00 76.75 144 PRO A O 1
ATOM 1024 N N . PHE A 1 145 ? 8.108 -7.980 -13.029 1.00 82.88 145 PHE A N 1
ATOM 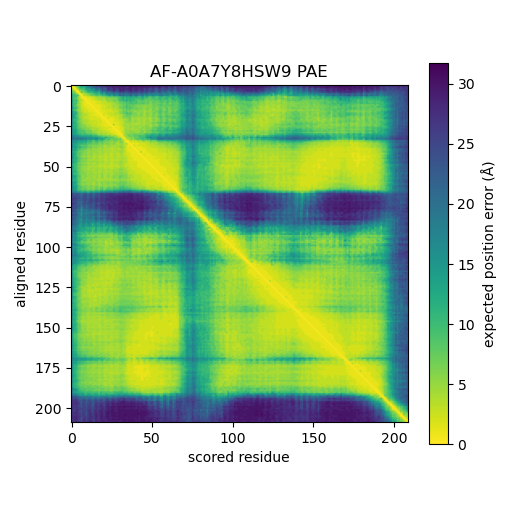1025 C CA . PHE A 1 145 ? 8.131 -8.929 -11.912 1.00 82.88 145 PHE A CA 1
ATOM 1026 C C . PHE A 1 145 ? 8.112 -8.215 -10.561 1.00 82.88 145 PHE A C 1
ATOM 1028 O O . PHE A 1 145 ? 7.360 -8.631 -9.685 1.00 8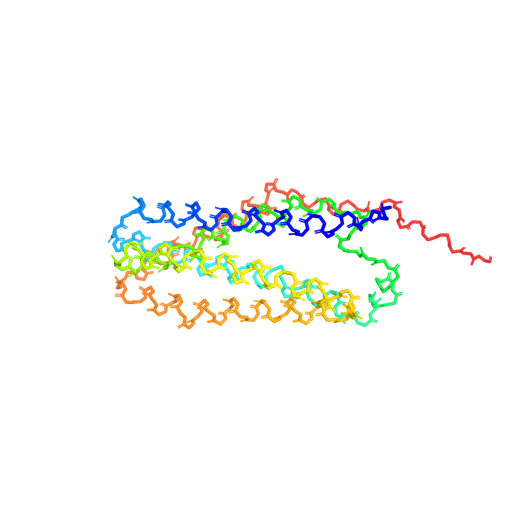2.88 145 PHE A O 1
ATOM 1035 N N . PHE A 1 146 ? 8.886 -7.139 -10.389 1.00 83.56 146 PHE A N 1
ATOM 1036 C CA . PHE A 1 146 ? 8.863 -6.348 -9.155 1.00 83.56 146 PHE A CA 1
ATOM 1037 C C . PHE A 1 146 ? 7.513 -5.670 -8.933 1.00 83.56 146 PHE A C 1
ATOM 1039 O O . PHE A 1 146 ? 6.994 -5.729 -7.823 1.00 83.56 146 PHE A O 1
ATOM 1046 N N . MET A 1 147 ? 6.900 -5.125 -9.987 1.00 79.44 147 MET A N 1
ATOM 1047 C CA . MET A 1 147 ? 5.553 -4.545 -9.917 1.00 79.44 147 MET A CA 1
ATOM 1048 C C . MET A 1 147 ? 4.504 -5.593 -9.520 1.00 79.44 147 MET A C 1
ATOM 1050 O O . MET A 1 147 ? 3.730 -5.380 -8.588 1.00 79.44 147 MET A O 1
ATOM 1054 N N . ALA A 1 148 ? 4.503 -6.763 -10.169 1.00 83.88 148 ALA A N 1
ATOM 1055 C CA . ALA A 1 148 ? 3.581 -7.848 -9.830 1.00 83.88 148 ALA A CA 1
ATOM 1056 C C . ALA A 1 148 ? 3.808 -8.378 -8.402 1.00 83.88 148 ALA A C 1
ATOM 1058 O O . ALA A 1 148 ? 2.850 -8.687 -7.692 1.00 83.88 148 ALA A O 1
ATOM 1059 N N . PHE A 1 149 ? 5.069 -8.458 -7.968 1.00 89.94 149 PHE A N 1
ATOM 1060 C CA . PHE A 1 149 ? 5.427 -8.844 -6.607 1.00 89.94 149 PHE A CA 1
ATOM 1061 C C . PHE A 1 149 ? 4.918 -7.826 -5.580 1.00 89.94 149 PHE A C 1
ATOM 1063 O O . PHE A 1 149 ? 4.258 -8.231 -4.626 1.00 89.94 149 PHE A O 1
ATOM 1070 N N . ALA A 1 150 ? 5.149 -6.529 -5.801 1.00 85.00 150 ALA A N 1
ATOM 1071 C CA . ALA A 1 150 ? 4.680 -5.454 -4.928 1.00 85.00 150 ALA A CA 1
ATOM 1072 C C . ALA A 1 150 ? 3.145 -5.431 -4.810 1.00 85.00 150 ALA A C 1
ATOM 1074 O O . ALA A 1 150 ? 2.608 -5.392 -3.706 1.00 85.00 150 ALA A O 1
ATOM 1075 N N . ALA A 1 151 ? 2.420 -5.565 -5.926 1.00 84.88 151 ALA A N 1
ATOM 1076 C CA . ALA A 1 151 ? 0.960 -5.668 -5.885 1.00 84.88 151 ALA A CA 1
ATOM 1077 C C . ALA A 1 151 ? 0.488 -6.894 -5.086 1.00 84.88 151 ALA A C 1
ATOM 1079 O O . ALA A 1 151 ? -0.461 -6.829 -4.303 1.00 84.88 151 ALA A O 1
ATOM 1080 N N . GLY A 1 152 ? 1.162 -8.034 -5.266 1.00 89.50 152 GLY A N 1
ATOM 1081 C CA . GLY A 1 152 ? 0.861 -9.258 -4.531 1.00 89.50 152 GLY A CA 1
ATOM 1082 C C . GLY A 1 152 ? 1.056 -9.102 -3.022 1.00 89.50 152 GLY A C 1
ATOM 1083 O O . GLY A 1 152 ? 0.190 -9.516 -2.246 1.00 89.5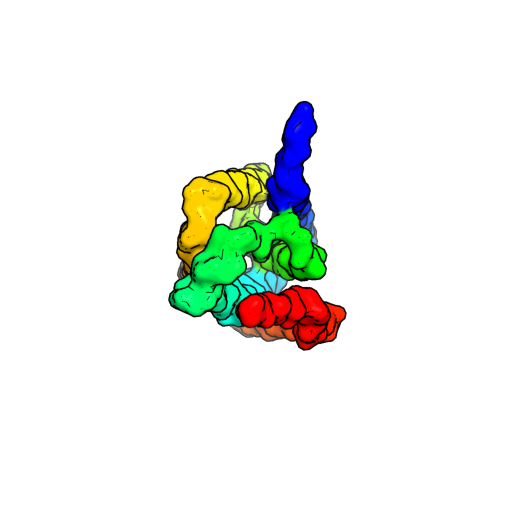0 152 GLY A O 1
ATOM 1084 N N . THR A 1 153 ? 2.161 -8.488 -2.589 1.00 90.56 153 THR A N 1
ATOM 1085 C CA . THR A 1 153 ? 2.445 -8.275 -1.163 1.00 90.56 153 THR A CA 1
ATOM 1086 C C . THR A 1 153 ? 1.442 -7.318 -0.524 1.00 90.56 153 THR A C 1
ATOM 1088 O O . THR A 1 153 ? 0.907 -7.649 0.534 1.00 90.56 153 THR A O 1
ATOM 1091 N N . MET A 1 154 ? 1.101 -6.201 -1.174 1.00 90.19 154 MET A N 1
ATOM 1092 C CA . MET A 1 154 ? 0.095 -5.247 -0.683 1.00 90.19 154 MET A CA 1
ATOM 1093 C C . MET A 1 154 ? -1.274 -5.904 -0.460 1.00 90.19 154 MET A C 1
ATOM 1095 O O . MET A 1 154 ? -1.914 -5.690 0.576 1.00 90.19 154 MET A O 1
ATOM 1099 N N . VAL A 1 155 ? -1.717 -6.752 -1.395 1.00 91.38 155 VAL A N 1
ATOM 1100 C CA . VAL A 1 155 ? -2.982 -7.493 -1.273 1.00 91.38 155 VAL A CA 1
ATOM 1101 C C . VAL A 1 155 ? -2.921 -8.490 -0.113 1.00 91.38 155 VAL A C 1
ATOM 1103 O O . VAL A 1 155 ? -3.838 -8.533 0.709 1.00 91.38 155 VAL A O 1
ATOM 1106 N N . ILE A 1 156 ? -1.844 -9.272 0.006 1.00 94.12 156 ILE A N 1
ATOM 1107 C CA . ILE A 1 156 ? -1.696 -10.252 1.093 1.00 94.12 156 ILE A CA 1
ATOM 1108 C C . ILE A 1 156 ? -1.686 -9.554 2.458 1.00 94.12 156 ILE A C 1
ATOM 1110 O O . ILE A 1 156 ? -2.457 -9.941 3.336 1.00 94.12 156 ILE A O 1
ATOM 1114 N N . VAL A 1 157 ? -0.883 -8.503 2.633 1.00 90.44 157 VAL A N 1
ATOM 1115 C CA . VAL A 1 157 ? -0.814 -7.729 3.885 1.00 90.44 157 VAL A CA 1
ATOM 1116 C C . VAL A 1 157 ? -2.187 -7.151 4.241 1.00 90.44 157 VAL A C 1
ATOM 1118 O O . VAL A 1 157 ? -2.639 -7.260 5.383 1.00 90.44 157 VAL A O 1
ATOM 1121 N N . SER A 1 158 ? -2.919 -6.635 3.254 1.00 91.25 158 SER A N 1
ATOM 1122 C CA . SER A 1 158 ? -4.274 -6.111 3.451 1.00 91.25 158 SER A CA 1
ATOM 1123 C C . SER A 1 158 ? -5.230 -7.160 4.032 1.00 91.25 158 SER A C 1
ATOM 1125 O O . SER A 1 158 ? -5.917 -6.909 5.027 1.00 91.25 158 SER A O 1
ATOM 1127 N N . PHE A 1 159 ? -5.256 -8.368 3.465 1.00 92.75 159 PHE A N 1
ATOM 1128 C CA . PHE A 1 159 ? -6.177 -9.420 3.908 1.00 92.75 159 PHE A CA 1
ATOM 1129 C C . PHE A 1 159 ? -5.728 -10.160 5.172 1.00 92.75 159 PHE A C 1
ATOM 1131 O O . PHE A 1 159 ? -6.584 -10.569 5.960 1.00 92.75 159 PHE A O 1
ATOM 1138 N N . PHE A 1 160 ? -4.425 -10.351 5.375 1.00 93.00 160 PHE A N 1
ATOM 1139 C CA . PHE A 1 160 ? -3.892 -11.174 6.465 1.00 93.00 160 PHE A CA 1
ATOM 1140 C C . PHE A 1 160 ? -3.445 -10.373 7.687 1.00 93.00 160 PHE A C 1
ATOM 1142 O O . PHE A 1 160 ? -3.415 -10.924 8.787 1.00 93.00 160 PHE A O 1
ATOM 1149 N N . GLU A 1 161 ? -3.168 -9.081 7.539 1.00 89.75 161 GLU A N 1
ATOM 1150 C CA . GLU A 1 161 ? -2.738 -8.233 8.651 1.00 89.75 161 GLU A CA 1
ATOM 1151 C C . GLU A 1 161 ? -3.780 -7.164 8.971 1.00 89.75 161 GLU A C 1
ATOM 1153 O O . GLU A 1 161 ? -4.290 -7.132 10.096 1.00 89.75 161 GLU A O 1
ATOM 1158 N N . LEU A 1 162 ? -4.179 -6.345 7.991 1.00 90.06 162 LEU A N 1
ATOM 1159 C CA . LEU A 1 162 ? -5.056 -5.194 8.240 1.00 90.06 162 LEU A CA 1
ATOM 1160 C C . LEU A 1 162 ? -6.495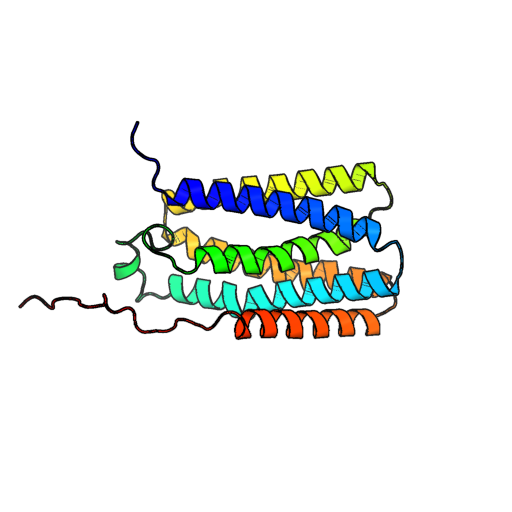 -5.604 8.576 1.00 90.06 162 LEU A C 1
ATOM 1162 O O . LEU A 1 162 ? -7.049 -5.149 9.581 1.00 90.06 162 LEU A O 1
ATOM 1166 N N . VAL A 1 163 ? -7.103 -6.509 7.803 1.00 91.62 163 VAL A N 1
ATOM 1167 C CA . VAL A 1 163 ? -8.469 -6.992 8.085 1.00 91.62 163 VAL A CA 1
ATOM 1168 C C . VAL A 1 163 ? -8.555 -7.684 9.460 1.00 91.62 163 VAL A C 1
ATOM 1170 O O . VAL A 1 163 ? -9.465 -7.359 10.235 1.00 91.62 163 VAL A O 1
ATOM 1173 N N . PRO A 1 164 ? -7.637 -8.595 9.844 1.00 90.81 164 PRO A N 1
ATOM 1174 C CA . PRO A 1 164 ? -7.641 -9.184 11.182 1.00 90.81 164 PRO A CA 1
ATOM 1175 C C . PRO A 1 164 ? -7.345 -8.168 12.287 1.00 90.81 164 PRO A C 1
ATOM 1177 O O . PRO A 1 164 ? -7.939 -8.260 13.365 1.00 90.81 164 PRO A O 1
ATOM 1180 N N . LEU A 1 165 ? -6.485 -7.176 12.035 1.00 88.12 165 LEU A N 1
ATOM 1181 C CA . LEU A 1 165 ? -6.228 -6.088 12.977 1.00 88.12 165 LEU A CA 1
ATOM 1182 C C . LEU A 1 165 ? -7.499 -5.268 13.228 1.00 88.12 165 LEU A C 1
ATOM 1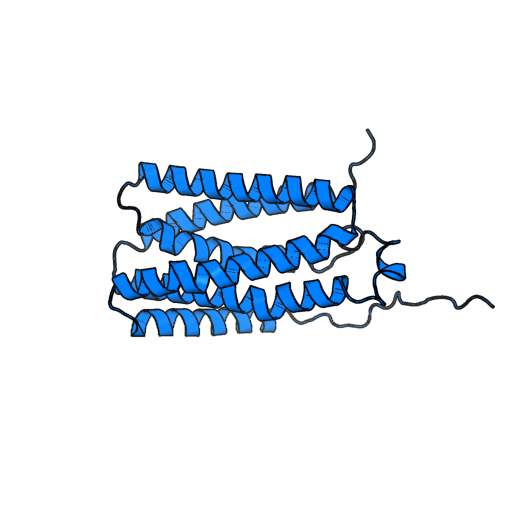184 O O . LEU A 1 165 ? -7.862 -5.055 14.383 1.00 88.12 165 LEU A O 1
ATOM 1188 N N . ALA A 1 166 ? -8.247 -4.906 12.183 1.00 88.06 166 ALA A N 1
ATOM 1189 C CA . ALA A 1 166 ? -9.526 -4.208 12.311 1.00 88.06 166 ALA A CA 1
ATOM 1190 C C . ALA A 1 166 ? -10.571 -5.018 13.099 1.00 88.06 166 ALA A C 1
ATOM 1192 O O . ALA A 1 166 ? -11.313 -4.458 13.912 1.00 88.06 166 ALA A O 1
ATOM 1193 N N . ARG A 1 167 ? -10.602 -6.347 12.922 1.00 88.94 167 ARG A N 1
ATOM 1194 C CA . ARG A 1 167 ? -11.487 -7.239 13.693 1.00 88.94 167 ARG A CA 1
ATOM 1195 C C . ARG A 1 167 ? -11.183 -7.211 15.190 1.00 88.94 167 ARG A C 1
ATOM 1197 O O . ARG A 1 167 ? -12.126 -7.233 15.978 1.00 88.94 167 ARG A O 1
ATOM 1204 N N . LYS A 1 168 ? -9.912 -7.093 15.596 1.00 88.19 168 LYS A N 1
ATOM 1205 C CA . LYS A 1 168 ? -9.527 -6.969 17.018 1.00 88.19 168 LYS A CA 1
ATOM 1206 C C . LYS A 1 168 ? -10.083 -5.703 17.677 1.00 88.19 168 LYS A C 1
ATOM 1208 O O . LYS A 1 168 ? -10.360 -5.722 18.871 1.00 88.19 168 LYS A O 1
ATOM 1213 N N . TYR A 1 169 ? -10.310 -4.633 16.913 1.00 84.56 169 TYR A N 1
ATOM 1214 C CA . TYR A 1 169 ? -10.964 -3.415 17.411 1.00 84.56 169 TYR A CA 1
ATOM 1215 C C . TYR A 1 169 ? -12.491 -3.551 17.561 1.00 84.56 169 TYR A C 1
ATOM 1217 O O . TYR A 1 169 ? -13.130 -2.661 18.125 1.00 84.56 169 TYR A O 1
ATOM 1225 N N . GLY A 1 170 ? -13.097 -4.638 17.063 1.00 84.44 170 GLY A N 1
ATOM 1226 C CA . GLY A 1 170 ? -14.516 -4.957 17.257 1.00 84.44 170 GLY A CA 1
ATOM 1227 C C . GLY A 1 170 ? -15.501 -4.033 16.528 1.00 84.44 170 GLY A C 1
ATOM 1228 O O . GLY A 1 170 ? -16.689 -4.037 16.840 1.00 84.44 170 GLY A O 1
ATOM 1229 N N . ARG A 1 171 ? -15.038 -3.218 15.568 1.00 86.62 171 ARG A N 1
ATOM 1230 C CA . ARG A 1 171 ? -15.849 -2.185 14.890 1.00 86.62 171 ARG A CA 1
ATOM 1231 C C . ARG A 1 171 ? -15.816 -2.312 13.365 1.00 86.62 171 ARG A C 1
ATOM 1233 O O . ARG A 1 171 ? -15.398 -1.393 12.663 1.00 86.62 171 ARG A O 1
ATOM 1240 N N . MET A 1 172 ? -16.329 -3.426 12.844 1.00 90.94 172 MET A N 1
ATOM 1241 C CA . MET A 1 172 ? -16.366 -3.685 11.394 1.00 90.94 172 MET A CA 1
ATOM 1242 C C . MET A 1 172 ? -17.176 -2.650 10.593 1.00 90.94 172 MET A C 1
ATOM 1244 O O . MET A 1 172 ? -16.856 -2.401 9.437 1.00 90.94 172 MET A O 1
ATOM 1248 N N . GLY A 1 173 ? -18.174 -1.993 11.199 1.00 91.69 173 GLY A N 1
ATOM 1249 C CA . GLY A 1 173 ? -18.899 -0.896 10.542 1.00 91.69 173 GLY A CA 1
ATOM 1250 C C . GLY A 1 173 ? -18.015 0.329 10.275 1.00 91.69 173 GLY A C 1
ATOM 1251 O O . GLY A 1 173 ? -18.055 0.895 9.189 1.00 91.69 173 GLY A O 1
ATOM 1252 N N . SER A 1 174 ? -17.160 0.706 11.233 1.00 90.12 174 SER A N 1
ATOM 1253 C CA . SER A 1 174 ? -16.185 1.790 11.042 1.00 90.12 174 SER A CA 1
ATOM 1254 C C . SER A 1 174 ? -15.113 1.406 10.026 1.00 90.12 174 SER A C 1
ATOM 1256 O O . SER A 1 174 ? -14.739 2.238 9.210 1.00 90.12 174 SER A O 1
ATOM 1258 N N . PHE A 1 175 ? -14.684 0.142 10.022 1.00 92.88 175 PHE A N 1
ATOM 1259 C CA . PHE A 1 175 ? -13.803 -0.395 8.984 1.00 92.88 175 PHE A CA 1
ATOM 1260 C C . PHE A 1 175 ? -14.418 -0.274 7.585 1.00 92.88 175 PHE A C 1
ATOM 1262 O O . PHE A 1 175 ? -13.776 0.257 6.684 1.00 92.88 175 PHE A O 1
ATOM 1269 N N . ALA A 1 176 ? -15.678 -0.680 7.409 1.00 94.25 176 ALA A N 1
ATOM 1270 C CA . ALA A 1 176 ? -16.373 -0.557 6.130 1.00 94.25 176 ALA A CA 1
ATOM 1271 C C . ALA A 1 176 ? -16.516 0.908 5.680 1.00 94.25 176 ALA A C 1
ATOM 1273 O O . ALA A 1 176 ? -16.346 1.198 4.500 1.00 94.25 176 ALA A O 1
ATOM 1274 N N . LEU A 1 177 ? -16.760 1.839 6.613 1.00 93.94 177 LEU A N 1
ATOM 1275 C CA . LEU A 1 177 ? -16.744 3.279 6.320 1.00 93.94 177 LEU A CA 1
ATOM 1276 C C . LEU A 1 177 ? -15.360 3.765 5.877 1.00 93.94 177 LEU A C 1
ATOM 1278 O O . LEU A 1 177 ? -15.270 4.594 4.978 1.00 93.94 177 LEU A O 1
ATOM 1282 N N . GLY A 1 178 ? -14.294 3.230 6.471 1.00 91.81 178 GLY A N 1
ATOM 1283 C CA . GLY A 1 178 ? -12.921 3.458 6.030 1.00 91.81 178 GLY A CA 1
ATOM 1284 C C . GLY A 1 178 ? -12.695 3.019 4.587 1.00 91.81 178 GLY A C 1
ATOM 1285 O O . GLY A 1 178 ? -12.255 3.817 3.765 1.00 91.81 178 GLY A O 1
ATOM 1286 N N . VAL A 1 179 ? -13.072 1.778 4.263 1.00 93.88 179 VAL A N 1
ATOM 1287 C CA . VAL A 1 179 ? -12.980 1.232 2.899 1.00 93.88 179 VAL A CA 1
ATOM 1288 C C . VAL A 1 179 ? -13.811 2.071 1.922 1.00 93.88 179 VAL A C 1
ATOM 1290 O O . VAL A 1 179 ? -13.318 2.464 0.871 1.00 93.88 179 VAL A O 1
ATOM 1293 N N . ALA A 1 180 ? -15.046 2.434 2.267 1.00 94.19 180 ALA A N 1
ATOM 1294 C CA . ALA A 1 180 ? -15.864 3.305 1.421 1.00 94.19 180 ALA A CA 1
ATOM 1295 C C . ALA A 1 180 ? -15.210 4.684 1.204 1.00 94.19 180 ALA A C 1
ATOM 1297 O O . ALA A 1 180 ? -15.208 5.203 0.088 1.00 94.19 180 ALA A O 1
ATOM 1298 N N . GLY A 1 181 ? -14.599 5.250 2.249 1.00 91.75 181 GLY A N 1
ATOM 1299 C CA . GLY A 1 181 ? -13.818 6.483 2.159 1.00 91.75 181 GLY A CA 1
ATOM 1300 C C . GLY A 1 181 ? -12.611 6.355 1.229 1.00 91.75 181 GLY A C 1
ATOM 1301 O O . GLY A 1 181 ? -12.354 7.267 0.449 1.00 91.75 181 GLY A O 1
ATOM 1302 N N . SER A 1 182 ? -11.914 5.214 1.247 1.00 90.31 182 SER A N 1
ATOM 1303 C CA . SER A 1 182 ? -10.789 4.962 0.334 1.00 90.31 182 SER A CA 1
ATOM 1304 C C . SER A 1 182 ? -11.218 4.922 -1.127 1.00 90.31 182 SER A C 1
ATOM 1306 O O . SER A 1 182 ? -10.550 5.517 -1.963 1.00 90.31 182 SER A O 1
ATOM 1308 N 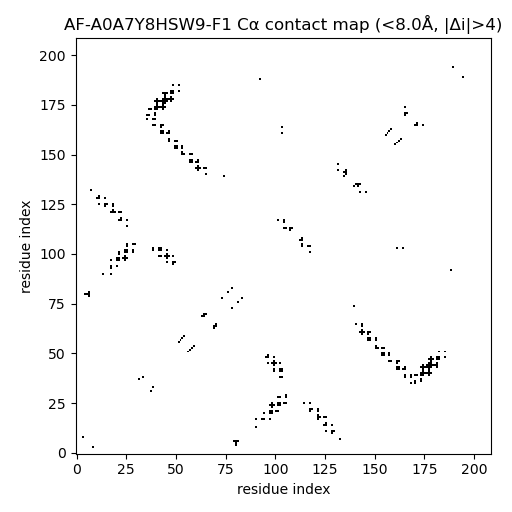N . VAL A 1 183 ? -12.373 4.319 -1.429 1.00 90.75 183 VAL A N 1
ATOM 1309 C CA . VAL A 1 183 ? -12.942 4.309 -2.783 1.00 90.75 183 VAL A CA 1
ATOM 1310 C C . VAL A 1 183 ? -13.246 5.733 -3.236 1.00 90.75 183 VAL A C 1
ATOM 1312 O O . VAL A 1 183 ? -12.911 6.101 -4.356 1.00 90.75 183 VAL A O 1
ATOM 1315 N N . LEU A 1 184 ? -13.838 6.561 -2.369 1.00 90.31 184 LEU A N 1
ATOM 1316 C CA . LEU A 1 184 ? -14.116 7.957 -2.701 1.00 90.31 184 LEU A CA 1
ATOM 1317 C C . LEU A 1 184 ? -12.829 8.737 -2.984 1.00 90.31 184 LEU A C 1
ATOM 1319 O O . LEU A 1 184 ? -12.781 9.467 -3.970 1.00 90.31 184 LEU A O 1
ATOM 1323 N N . VAL A 1 185 ? -11.798 8.584 -2.149 1.00 86.62 185 VAL A N 1
ATOM 1324 C CA . VAL A 1 185 ? -10.499 9.246 -2.356 1.00 86.62 185 VAL A CA 1
ATOM 1325 C C . VAL A 1 185 ? -9.853 8.767 -3.649 1.00 86.62 185 VAL A C 1
ATOM 1327 O O . VAL A 1 185 ? -9.462 9.600 -4.455 1.00 86.62 185 VAL A O 1
ATOM 1330 N N . TYR A 1 186 ? -9.824 7.457 -3.889 1.00 84.38 186 TYR A N 1
ATOM 1331 C CA . TYR A 1 186 ? -9.310 6.866 -5.120 1.00 84.38 186 TYR A CA 1
ATOM 1332 C C . TYR A 1 186 ? -10.006 7.438 -6.362 1.00 84.38 186 TYR A C 1
ATOM 1334 O O . TYR A 1 186 ? -9.358 7.937 -7.278 1.00 84.38 186 TYR A O 1
ATOM 1342 N N . LEU A 1 187 ? -11.342 7.448 -6.365 1.00 85.00 187 LEU A N 1
ATOM 1343 C CA . LEU A 1 187 ? -12.133 8.010 -7.459 1.00 85.00 187 LEU A CA 1
ATOM 1344 C C . LEU A 1 187 ? -11.926 9.517 -7.608 1.00 85.00 187 LEU A C 1
ATOM 1346 O O . LEU A 1 187 ? -11.886 10.013 -8.727 1.00 85.00 187 LEU A O 1
ATOM 1350 N N . THR A 1 188 ? -11.792 10.244 -6.498 1.00 82.75 188 THR A N 1
ATOM 1351 C CA . THR A 1 188 ? -11.529 11.686 -6.526 1.00 82.75 188 THR A CA 1
ATOM 1352 C C . THR A 1 188 ? -10.168 11.957 -7.138 1.00 82.75 188 THR A C 1
ATOM 1354 O O . THR A 1 188 ? -10.091 12.792 -8.025 1.00 82.75 188 THR A O 1
ATOM 1357 N N . LEU A 1 189 ? -9.120 11.236 -6.735 1.00 74.12 189 LEU A N 1
ATOM 1358 C CA . LEU A 1 189 ? -7.787 11.354 -7.331 1.00 74.12 189 LEU A CA 1
ATOM 1359 C C . LEU A 1 189 ? -7.839 11.061 -8.832 1.00 74.12 189 LEU A C 1
ATOM 1361 O O . LEU A 1 189 ? -7.378 11.875 -9.627 1.00 74.12 189 LEU A O 1
ATOM 1365 N N . HIS A 1 190 ? -8.508 9.976 -9.224 1.00 70.75 190 HIS A N 1
ATOM 1366 C CA . HIS A 1 190 ? -8.653 9.598 -10.628 1.00 70.75 190 HIS A CA 1
ATOM 1367 C C . HIS A 1 190 ? -9.522 10.579 -11.443 1.00 70.75 190 HIS A C 1
ATOM 1369 O O . HIS A 1 190 ? -9.356 10.691 -12.652 1.00 70.75 190 HIS A O 1
ATOM 1375 N N . ALA A 1 191 ? -10.445 11.307 -10.808 1.00 76.94 191 ALA A N 1
ATOM 1376 C CA . ALA A 1 191 ? -11.267 12.328 -11.461 1.00 76.94 191 ALA A CA 1
ATOM 1377 C C . ALA A 1 191 ? -10.589 13.708 -11.514 1.00 76.94 191 ALA A C 1
ATOM 1379 O O . ALA A 1 191 ? -10.783 14.450 -12.475 1.00 76.94 191 ALA A O 1
ATOM 1380 N N . LEU A 1 192 ? -9.828 14.071 -10.476 1.00 71.75 192 LEU A N 1
ATOM 1381 C CA . LEU A 1 192 ? -9.123 15.353 -10.366 1.00 71.75 192 LEU A CA 1
ATOM 1382 C C . LEU A 1 192 ? -7.908 15.404 -11.287 1.00 71.75 192 LEU A C 1
ATOM 1384 O O . LEU A 1 192 ? -7.509 16.475 -11.738 1.00 71.75 192 LEU A O 1
ATOM 1388 N N . ILE A 1 193 ? -7.330 14.236 -11.541 1.00 62.16 193 ILE A N 1
ATOM 1389 C CA . ILE A 1 193 ? -6.242 14.034 -12.472 1.00 62.16 193 ILE A CA 1
ATOM 1390 C C . ILE A 1 193 ? -6.872 13.531 -13.778 1.00 62.16 193 ILE A C 1
ATOM 1392 O O . ILE A 1 193 ? -7.093 12.326 -13.924 1.00 62.16 193 ILE A O 1
ATOM 1396 N N . PRO A 1 194 ? -7.214 14.417 -14.733 1.00 51.50 194 PRO A N 1
ATOM 1397 C CA . PRO A 1 194 ? -7.662 13.962 -16.035 1.00 51.50 194 PRO A CA 1
ATOM 1398 C C . PRO A 1 194 ? -6.571 13.066 -16.620 1.00 51.50 194 PRO A C 1
ATOM 1400 O O . PRO A 1 194 ? -5.407 13.456 -16.692 1.00 51.50 194 PRO A O 1
ATOM 1403 N N . HIS A 1 195 ? -6.946 11.857 -17.038 1.00 49.41 195 HIS A N 1
ATOM 1404 C CA . HIS A 1 195 ? -6.137 11.098 -17.977 1.00 49.41 195 HIS A CA 1
ATOM 1405 C C . HIS A 1 195 ? -5.885 12.013 -19.185 1.00 49.41 195 HIS A C 1
ATOM 1407 O O . HIS A 1 195 ? -6.728 12.094 -20.080 1.00 49.41 195 HIS A O 1
ATOM 1413 N N . GLU A 1 196 ? -4.713 12.645 -19.273 1.00 42.91 196 GLU A N 1
ATOM 1414 C CA . GLU A 1 196 ? -4.105 12.957 -20.566 1.00 42.91 196 GLU A CA 1
ATOM 1415 C C . GLU A 1 196 ? -3.742 11.619 -21.228 1.00 42.91 196 GLU A C 1
ATOM 1417 O O . GLU A 1 196 ? -2.597 11.244 -21.440 1.00 42.91 196 GLU A O 1
ATOM 1422 N N . ARG A 1 197 ? -4.788 10.867 -21.578 1.00 44.38 197 ARG A N 1
ATOM 1423 C CA . ARG A 1 197 ? -4.811 9.919 -22.680 1.00 44.38 197 ARG A CA 1
ATOM 1424 C C . ARG A 1 197 ? -5.065 10.712 -23.967 1.00 44.38 197 ARG A C 1
ATOM 1426 O O . ARG A 1 197 ? -5.845 10.303 -24.817 1.00 44.38 197 ARG A O 1
ATOM 1433 N N . SER A 1 198 ? -4.450 11.885 -24.091 1.00 34.44 198 SER A N 1
ATOM 1434 C CA . SER A 1 198 ? -4.277 12.538 -25.375 1.00 34.44 198 SER A CA 1
ATOM 1435 C C . SER A 1 198 ? -3.105 11.842 -26.037 1.00 34.44 198 SER A C 1
ATOM 1437 O O . SER A 1 198 ? -1.969 11.936 -25.576 1.00 34.44 198 SER A O 1
ATOM 1439 N N . GLU A 1 199 ? -3.444 11.064 -27.058 1.00 37.06 199 GLU A N 1
ATOM 1440 C CA . GLU A 1 199 ? -2.615 10.754 -28.213 1.00 37.06 199 GLU A CA 1
ATOM 1441 C C . GLU A 1 199 ? -1.270 11.465 -28.192 1.00 37.06 199 GLU A C 1
ATOM 1443 O O . GLU A 1 199 ? -1.173 12.670 -28.389 1.00 37.06 199 GLU A O 1
ATOM 1448 N N . ILE A 1 200 ? -0.243 10.676 -27.934 1.00 38.78 200 ILE A N 1
ATOM 1449 C CA . ILE A 1 200 ? 1.144 11.066 -28.019 1.00 38.78 200 ILE A CA 1
ATOM 1450 C C . ILE A 1 200 ? 1.418 11.510 -29.478 1.00 38.78 200 ILE A C 1
ATOM 1452 O O . ILE A 1 200 ? 1.508 10.637 -30.346 1.00 38.78 200 ILE A O 1
ATOM 1456 N N . PRO A 1 201 ? 1.581 12.811 -29.809 1.00 38.41 201 PRO A N 1
ATOM 1457 C CA . PRO A 1 201 ? 1.743 13.266 -31.199 1.00 38.41 201 PRO A CA 1
ATOM 1458 C C . PRO A 1 201 ? 3.065 12.824 -31.848 1.00 38.41 201 PRO A C 1
ATOM 1460 O O . PRO A 1 201 ? 3.294 13.056 -33.032 1.00 38.41 201 PRO A O 1
ATOM 1463 N N . TRP A 1 202 ? 3.952 12.189 -31.078 1.00 51.53 202 TRP A N 1
ATOM 1464 C CA . TRP A 1 202 ? 5.252 11.691 -31.522 1.00 51.53 202 TRP A CA 1
ATOM 1465 C C . TRP A 1 202 ? 5.282 10.185 -31.820 1.00 51.53 202 TRP A C 1
ATOM 1467 O O . TRP A 1 202 ? 6.355 9.645 -32.079 1.00 51.53 202 TRP A O 1
ATOM 1477 N N . LEU A 1 203 ? 4.126 9.513 -31.923 1.00 40.75 203 LEU A N 1
ATOM 1478 C CA . LEU A 1 203 ? 4.010 8.241 -32.658 1.00 40.75 203 LEU A CA 1
ATOM 1479 C C . LEU A 1 203 ? 4.002 8.474 -34.189 1.00 40.75 203 LEU A C 1
ATOM 1481 O O . LEU A 1 203 ? 3.260 7.841 -34.933 1.00 40.75 203 LEU A O 1
ATOM 1485 N N . PHE A 1 204 ? 4.849 9.384 -34.676 1.00 37.56 204 PHE A N 1
ATOM 1486 C CA . PHE A 1 204 ? 5.304 9.375 -36.060 1.00 37.56 204 PHE A CA 1
ATOM 1487 C C . PHE A 1 204 ? 6.472 8.396 -36.130 1.00 37.56 204 PHE A C 1
ATOM 1489 O O . PHE A 1 204 ? 7.631 8.768 -35.987 1.00 37.56 204 PHE A O 1
ATOM 1496 N N . ILE A 1 205 ? 6.154 7.121 -36.337 1.00 40.84 205 ILE A N 1
ATOM 1497 C CA . ILE A 1 205 ? 7.092 6.192 -36.959 1.00 40.84 205 ILE A CA 1
ATOM 1498 C C . ILE A 1 205 ? 7.120 6.614 -38.433 1.00 40.84 205 ILE A C 1
ATOM 1500 O O . ILE A 1 205 ? 6.113 6.409 -39.119 1.00 40.84 205 ILE A O 1
ATOM 1504 N N . PRO A 1 206 ? 8.202 7.210 -38.968 1.00 39.44 206 PRO A N 1
ATOM 1505 C CA . PRO A 1 206 ? 8.350 7.228 -40.405 1.00 39.44 206 PRO A CA 1
ATOM 1506 C C . PRO A 1 206 ? 8.574 5.770 -40.790 1.00 39.44 206 PRO A C 1
ATOM 1508 O O . PRO A 1 206 ? 9.635 5.199 -40.540 1.00 39.44 206 PRO A O 1
ATOM 1511 N N . THR A 1 207 ? 7.548 5.132 -41.345 1.00 47.34 207 THR A N 1
ATOM 1512 C CA . THR A 1 207 ? 7.728 3.889 -42.084 1.00 47.34 207 THR A CA 1
ATOM 1513 C C . THR A 1 207 ? 8.668 4.210 -43.239 1.00 47.34 207 THR A C 1
ATOM 1515 O O . THR A 1 207 ? 8.243 4.770 -44.251 1.00 47.34 207 THR A O 1
ATOM 1518 N N . ALA A 1 208 ? 9.957 3.929 -43.055 1.00 42.59 208 ALA A N 1
ATOM 1519 C CA . ALA A 1 208 ? 10.914 3.920 -44.142 1.00 42.59 208 ALA A CA 1
ATOM 1520 C C . ALA A 1 208 ? 10.430 2.886 -45.170 1.00 42.59 208 ALA A C 1
ATOM 1522 O O . ALA A 1 208 ? 10.242 1.713 -44.838 1.00 42.59 208 ALA A O 1
ATOM 1523 N N . ARG A 1 209 ? 10.160 3.351 -46.391 1.00 41.69 209 ARG A N 1
ATOM 1524 C CA . ARG A 1 209 ? 10.392 2.526 -47.576 1.00 41.69 209 ARG A CA 1
ATOM 1525 C C . ARG A 1 209 ? 11.888 2.459 -47.825 1.00 41.69 209 ARG A C 1
ATOM 1527 O O . ARG A 1 209 ? 12.547 3.493 -47.573 1.00 41.69 209 ARG A O 1
#

Radius of gyration: 19.25 Å; Cα contacts (8 Å, |Δi|>4): 208; chains: 1; bounding box: 50×26×71 Å

Secondary structure (DSSP, 8-state):
-----HHHHHHHHHHHHHHHHHHHHHHHHHHT-S-HHHHHHHHHHHHHHHHHHIIIIIHHHHHHHHSTTTHHHHTTS-TTTS--TTHHHHHHHHHHHHHHHHHHHTT---HHHHHHHHHHHHHHHHHHHHHHHHHHHH-TTHHHHHHHHHHHHHHHHIIIIIHHHHHHTT-HHHHHHHHHHHHHHHHHHHHHS-------TT-------

Nearest PDB structures (foldseek):
  4tx5-assembly1_B  TM=2.524E-01  e=3.419E+00  Homo sapiens
  8e2i-assembly1_F  TM=1.898E-01  e=2.238E+00  Homo sapiens
  6jx6-assembly1_A  TM=2.322E-01  e=8.370E+00  Homo sapiens

pLDDT: mean 72.33, std 17.58, range [33.38, 94.25]